Protein 1Q3T (pdb70)

Nearest PDB structures (foldseek):
  1q3t-assembly1_A  TM=1.005E+00  e=3.183E-45  Streptococcus pneumoniae
  2h92-assembly3_C  TM=7.922E-01  e=2.292E-21  Staphylococcus aureus
  1kdp-assembly1_A  TM=8.116E-01  e=3.488E-17  Escherichia coli
  3r20-assembly1_A  TM=8.088E-01  e=5.330E-17  Mycolicibacterium smegmatis MC2 155
  2feo-assembly1_A  TM=8.125E-01  e=9.766E-17  Escherichia coli

Sequence (223 aa):
MKTIQIAIDGPASSGKSTVAKIIAKDFGFTYLDTGAMYRAATYMALKNQLGVEEVEALLALLDQHPISFGRSETGDQLVFVGDVDITHPIRENEVTNHVSAIAAIPEVREKLVSLQQEIAQQGGIVMDGRDIGTVVLPQAELKIFLVASVDERAERRYKENIAKGIETDLETLKKEIAARDYKDSHRETSPLKQAEDAVYLDTTGLNIQEVVEKIKAEAEKRM

Structure (mmCIF, N/CA/C/O backbone):
data_1Q3T
#
_entry.id   1Q3T
#
_cell.length_a   1.000
_cell.length_b   1.000
_cell.length_c   1.000
_cell.angle_alpha   90.00
_cell.angle_beta   90.00
_cell.angle_gamma   90.00
#
_symmetry.space_group_name_H-M   'P 1'
#
loop_
_atom_site.group_PDB
_atom_site.id
_atom_site.type_symbol
_atom_site.label_atom_id
_atom_site.label_alt_id
_atom_site.label_comp_id
_atom_site.label_asym_id
_atom_site.label_entity_id
_atom_site.label_seq_id
_atom_site.pdbx_PDB_ins_code
_atom_site.Cartn_x
_atom_site.Cartn_y
_atom_site.Cartn_z
_atom_site.occupancy
_atom_site.B_iso_or_equiv
_atom_site.auth_seq_id
_atom_site.auth_comp_id
_atom_site.auth_asym_id
_atom_site.auth_atom_id
_atom_site.pdbx_PDB_model_num
ATOM 1 N N . MET A 1 14 ? -127.521 22.653 7.550 1.00 3.67 14 MET A N 1
ATOM 2 C CA . MET A 1 14 ? -128.576 21.653 7.532 1.00 3.38 14 MET A CA 1
ATOM 3 C C . MET A 1 14 ? -128.000 20.262 7.290 1.00 2.36 14 MET A C 1
ATOM 4 O O . MET A 1 14 ? -128.468 19.276 7.859 1.00 2.78 14 MET A O 1
ATOM 18 N N . LYS A 1 15 ? -126.977 20.196 6.444 1.00 1.70 15 LYS A N 1
ATOM 19 C CA . LYS A 1 15 ? -126.322 18.934 6.121 1.00 1.48 15 LYS A CA 1
ATOM 20 C C . LYS A 1 15 ? -127.263 17.987 5.379 1.00 1.49 15 LYS A C 1
ATOM 21 O O . LYS A 1 15 ? -127.177 17.845 4.159 1.00 2.42 15 LYS A O 1
ATOM 40 N N . THR A 1 16 ? -128.153 17.334 6.121 1.00 0.86 16 THR A N 1
ATOM 41 C CA . THR A 1 16 ? -129.099 16.394 5.529 1.00 0.85 16 THR A CA 1
ATOM 42 C C . THR A 1 16 ? -130.026 15.810 6.590 1.00 0.70 16 THR A C 1
ATOM 43 O O . THR A 1 16 ? -129.601 15.522 7.709 1.00 0.84 16 THR A O 1
ATOM 54 N N . ILE A 1 17 ? -131.291 15.628 6.227 1.00 0.63 17 ILE A N 1
ATOM 55 C CA . ILE A 1 17 ? -132.274 15.068 7.145 1.00 0.65 17 ILE A CA 1
ATOM 56 C C . ILE A 1 17 ? -133.409 14.380 6.394 1.00 0.62 17 ILE A C 1
ATOM 57 O O . ILE A 1 17 ? -133.769 14.776 5.286 1.00 0.69 17 ILE A O 1
ATOM 73 N N . GLN A 1 18 ? -133.962 13.341 7.008 1.00 0.59 18 GLN A N 1
ATOM 74 C CA . GLN A 1 18 ? -135.052 12.580 6.407 1.00 0.58 18 GLN A CA 1
ATOM 75 C C . GLN A 1 18 ? -136.397 13.261 6.638 1.00 0.55 18 GLN A C 1
ATOM 76 O O . GLN A 1 18 ? -136.567 14.023 7.590 1.00 0.63 18 GLN A O 1
ATOM 90 N N . ILE A 1 19 ? -137.352 12.964 5.765 1.00 0.59 19 ILE A N 1
ATOM 91 C CA . ILE A 1 19 ? -138.693 13.525 5.866 1.00 0.59 19 ILE A CA 1
ATOM 92 C C . ILE A 1 19 ? -139.736 12.432 5.668 1.00 0.54 19 ILE A C 1
ATOM 93 O O . ILE A 1 19 ? -140.091 12.100 4.539 1.00 0.75 19 ILE A O 1
ATOM 109 N N . ALA A 1 20 ? -140.215 11.865 6.770 1.00 0.44 20 ALA A N 1
ATOM 110 C CA . ALA A 1 20 ? -141.204 10.797 6.705 1.00 0.52 20 ALA A CA 1
ATOM 111 C C . ALA A 1 20 ? -142.617 11.318 6.934 1.00 0.46 20 ALA A C 1
ATOM 112 O O . ALA A 1 20 ? -142.838 12.216 7.745 1.00 0.57 20 ALA A O 1
ATOM 119 N N . ILE A 1 21 ? -143.572 10.740 6.211 1.00 0.47 21 ILE A N 1
ATOM 120 C CA . ILE A 1 21 ? -144.966 11.134 6.328 1.00 0.50 21 ILE A CA 1
ATOM 121 C C . ILE A 1 21 ? -145.872 9.910 6.426 1.00 0.58 21 ILE A C 1
ATOM 122 O O . ILE A 1 21 ? -145.763 8.980 5.625 1.00 0.70 21 ILE A O 1
ATOM 138 N N . ASP A 1 22 ? -146.761 9.913 7.414 1.00 0.58 22 ASP A N 1
ATOM 139 C CA . ASP A 1 22 ? -147.680 8.799 7.616 1.00 0.69 22 ASP A CA 1
ATOM 140 C C . ASP A 1 22 ? -149.128 9.276 7.634 1.00 0.59 22 ASP A C 1
ATOM 141 O O . ASP A 1 22 ? -149.403 10.467 7.486 1.00 0.57 22 ASP A O 1
ATOM 150 N N . GLY A 1 23 ? -150.049 8.336 7.815 1.00 0.69 23 GLY A N 1
ATOM 151 C CA . GLY A 1 23 ? -151.460 8.674 7.849 1.00 0.71 23 GLY A CA 1
ATOM 152 C C . GLY A 1 23 ? -152.334 7.543 7.345 1.00 0.82 23 GLY A C 1
ATOM 153 O O . GLY A 1 23 ? -151.846 6.620 6.693 1.00 1.05 23 GLY A O 1
ATOM 157 N N . PRO A 1 24 ? -153.643 7.591 7.631 1.00 0.86 24 PRO A N 1
ATOM 158 C CA . PRO A 1 24 ? -154.587 6.557 7.196 1.00 1.02 24 PRO A CA 1
ATOM 159 C C . PRO A 1 24 ? -154.656 6.444 5.677 1.00 1.07 24 PRO A C 1
ATOM 160 O O . PRO A 1 24 ? -154.945 5.377 5.136 1.00 1.57 24 PRO A O 1
ATOM 171 N N . ALA A 1 25 ? -154.388 7.553 4.995 1.00 1.11 25 ALA A N 1
ATOM 172 C CA . ALA A 1 25 ? -154.418 7.581 3.538 1.00 1.39 25 ALA A CA 1
ATOM 173 C C . ALA A 1 25 ? -153.540 8.704 2.996 1.00 1.57 25 ALA A C 1
ATOM 174 O O . ALA A 1 25 ? -152.758 8.501 2.068 1.00 2.24 25 ALA A O 1
ATOM 181 N N . SER A 1 26 ? -153.675 9.889 3.584 1.00 1.62 26 SER A N 1
ATOM 182 C CA . SER A 1 26 ? -152.894 11.045 3.162 1.00 2.09 26 SER A CA 1
ATOM 183 C C . SER A 1 26 ? -153.297 11.494 1.761 1.00 1.68 26 SER A C 1
ATOM 184 O O . SER A 1 26 ? -152.991 10.826 0.773 1.00 2.19 26 SER A O 1
ATOM 192 N N . SER A 1 27 ? -153.983 12.629 1.684 1.00 1.49 27 SER A N 1
ATOM 193 C CA . SER A 1 27 ? -154.425 13.169 0.403 1.00 1.66 27 SER A CA 1
ATOM 194 C C . SER A 1 27 ? -153.468 14.248 -0.095 1.00 1.41 27 SER A C 1
ATOM 195 O O . SER A 1 27 ? -153.871 15.166 -0.809 1.00 2.22 27 SER A O 1
ATOM 203 N N . GLY A 1 28 ? -152.199 14.132 0.285 1.00 1.12 28 GLY A N 1
ATOM 204 C CA . GLY A 1 28 ? -151.208 15.105 -0.133 1.00 1.34 28 GLY A CA 1
ATOM 205 C C . GLY A 1 28 ? -149.800 14.712 0.271 1.00 1.21 28 GLY A C 1
ATOM 206 O O . GLY A 1 28 ? -148.972 15.571 0.572 1.00 1.22 28 GLY A O 1
ATOM 210 N N . LYS A 1 29 ? -149.529 13.411 0.280 1.00 1.35 29 LYS A N 1
ATOM 211 C CA . LYS A 1 29 ? -148.213 12.909 0.654 1.00 1.38 29 LYS A CA 1
ATOM 212 C C . LYS A 1 29 ? -147.231 13.015 -0.509 1.00 1.23 29 LYS A C 1
ATOM 213 O O . LYS A 1 29 ? -146.086 13.427 -0.330 1.00 1.23 29 LYS A O 1
ATOM 232 N N . SER A 1 30 ? -147.685 12.636 -1.699 1.00 1.22 30 SER A N 1
ATOM 233 C CA . SER A 1 30 ? -146.844 12.683 -2.890 1.00 1.19 30 SER A CA 1
ATOM 234 C C . SER A 1 30 ? -146.443 14.116 -3.227 1.00 1.03 30 SER A C 1
ATOM 235 O O . SER A 1 30 ? -145.257 14.429 -3.336 1.00 0.97 30 SER A O 1
ATOM 243 N N . THR A 1 31 ? -147.437 14.980 -3.396 1.00 1.02 31 THR A N 1
ATOM 244 C CA . THR A 1 31 ? -147.188 16.379 -3.728 1.00 0.94 31 THR A CA 1
ATOM 245 C C . THR A 1 31 ? -146.313 17.050 -2.673 1.00 0.86 31 THR A C 1
ATOM 246 O O . THR A 1 31 ? -145.292 17.658 -2.995 1.00 0.85 31 THR A O 1
ATOM 257 N N . VAL A 1 32 ? -146.723 16.943 -1.414 1.00 0.88 32 VAL A N 1
ATOM 258 C CA . VAL A 1 32 ? -145.979 17.546 -0.314 1.00 0.87 32 VAL A CA 1
ATOM 259 C C . VAL A 1 32 ? -144.537 17.048 -0.276 1.00 0.81 32 VAL A C 1
ATOM 260 O O . VAL A 1 32 ? -143.597 17.832 -0.399 1.00 0.86 32 VAL A O 1
ATOM 273 N N . ALA A 1 33 ? -144.371 15.742 -0.097 1.00 0.79 33 ALA A N 1
ATOM 274 C CA . ALA A 1 33 ? -143.043 15.142 -0.035 1.00 0.78 33 ALA A CA 1
ATOM 275 C C . ALA A 1 33 ? -142.215 15.495 -1.267 1.00 0.74 33 ALA A C 1
ATOM 276 O O . ALA A 1 33 ? -140.993 15.617 -1.188 1.00 0.75 33 ALA A O 1
ATOM 283 N N . LYS A 1 34 ? -142.884 15.657 -2.404 1.00 0.73 34 LYS A N 1
ATOM 284 C CA . LYS A 1 34 ? -142.202 15.994 -3.648 1.00 0.73 34 LYS A CA 1
ATOM 285 C C . LYS A 1 34 ? -141.714 17.438 -3.623 1.00 0.71 34 LYS A C 1
ATOM 286 O O . LYS A 1 34 ? -140.521 17.704 -3.771 1.00 0.73 34 LYS A O 1
ATOM 305 N N . ILE A 1 35 ? -142.645 18.366 -3.435 1.00 0.71 35 ILE A N 1
ATOM 306 C CA . ILE A 1 35 ? -142.314 19.783 -3.390 1.00 0.72 35 ILE A CA 1
ATOM 307 C C . ILE A 1 35 ? -141.203 20.056 -2.381 1.00 0.70 35 ILE A C 1
ATOM 308 O O . ILE A 1 35 ? -140.291 20.840 -2.643 1.00 0.70 35 ILE A O 1
ATOM 324 N N . ILE A 1 36 ? -141.288 19.404 -1.226 1.00 0.71 36 ILE A N 1
ATOM 325 C CA . ILE A 1 36 ? -140.293 19.575 -0.175 1.00 0.71 36 ILE A CA 1
ATOM 326 C C . ILE A 1 36 ? -138.894 19.235 -0.679 1.00 0.66 36 ILE A C 1
ATOM 327 O O . ILE A 1 36 ? -137.988 20.067 -0.632 1.00 0.67 36 ILE A O 1
ATOM 343 N N . ALA A 1 37 ? -138.725 18.007 -1.160 1.00 0.65 37 ALA A N 1
ATOM 344 C CA . ALA A 1 37 ? -137.435 17.557 -1.671 1.00 0.66 37 ALA A CA 1
ATOM 345 C C . ALA A 1 37 ? -137.002 18.378 -2.881 1.00 0.65 37 ALA A C 1
ATOM 346 O O . ALA A 1 37 ? -135.809 18.545 -3.133 1.00 0.68 37 ALA A O 1
ATOM 353 N N . LYS A 1 38 ? -137.975 18.888 -3.629 1.00 0.64 38 LYS A N 1
ATOM 354 C CA . LYS A 1 38 ? -137.686 19.690 -4.811 1.00 0.67 38 LYS A CA 1
ATOM 355 C C . LYS A 1 38 ? -136.955 20.975 -4.433 1.00 0.68 38 LYS A C 1
ATOM 356 O O . LYS A 1 38 ? -136.150 21.493 -5.206 1.00 0.75 38 LYS A O 1
ATOM 375 N N . ASP A 1 39 ? -137.243 21.485 -3.240 1.00 0.67 39 ASP A N 1
ATOM 376 C CA . ASP A 1 39 ? -136.615 22.711 -2.761 1.00 0.71 39 ASP A CA 1
ATOM 377 C C . ASP A 1 39 ? -135.356 22.406 -1.953 1.00 0.67 39 ASP A C 1
ATOM 378 O O . ASP A 1 39 ? -134.276 22.916 -2.253 1.00 0.76 39 ASP A O 1
ATOM 387 N N . PHE A 1 40 ? -135.503 21.576 -0.925 1.00 0.63 40 PHE A N 1
ATOM 388 C CA . PHE A 1 40 ? -134.377 21.209 -0.072 1.00 0.68 40 PHE A CA 1
ATOM 389 C C . PHE A 1 40 ? -133.367 20.354 -0.831 1.00 0.69 40 PHE A C 1
ATOM 390 O O . PHE A 1 40 ? -132.159 20.485 -0.636 1.00 0.80 40 PHE A O 1
ATOM 407 N N . GLY A 1 41 ? -133.869 19.480 -1.696 1.00 0.62 41 GLY A N 1
ATOM 408 C CA . GLY A 1 41 ? -132.995 18.618 -2.470 1.00 0.65 41 GLY A CA 1
ATOM 409 C C . GLY A 1 41 ? -132.833 17.244 -1.849 1.00 0.64 41 GLY A C 1
ATOM 410 O O . GLY A 1 41 ? -131.787 16.611 -1.990 1.00 0.69 41 GLY A O 1
ATOM 414 N N . PHE A 1 42 ? -133.872 16.781 -1.160 1.00 0.65 42 PHE A N 1
ATOM 415 C CA . PHE A 1 42 ? -133.841 15.473 -0.516 1.00 0.67 42 PHE A CA 1
ATOM 416 C C . PHE A 1 42 ? -134.289 14.379 -1.482 1.00 0.67 42 PHE A C 1
ATOM 417 O O . PHE A 1 42 ? -135.099 14.622 -2.377 1.00 0.81 42 PHE A O 1
ATOM 434 N N . THR A 1 43 ? -133.759 13.173 -1.294 1.00 0.61 43 THR A N 1
ATOM 435 C CA . THR A 1 43 ? -134.106 12.040 -2.147 1.00 0.63 43 THR A CA 1
ATOM 436 C C . THR A 1 43 ? -135.492 11.506 -1.804 1.00 0.60 43 THR A C 1
ATOM 437 O O . THR A 1 43 ? -135.757 11.128 -0.665 1.00 0.63 43 THR A O 1
ATOM 448 N N . TYR A 1 44 ? -136.376 11.479 -2.795 1.00 0.61 44 TYR A N 1
ATOM 449 C CA . TYR A 1 44 ? -137.734 10.993 -2.587 1.00 0.60 44 TYR A CA 1
ATOM 450 C C . TYR A 1 44 ? -137.791 9.470 -2.647 1.00 0.60 44 TYR A C 1
ATOM 451 O O . TYR A 1 44 ? -137.233 8.852 -3.553 1.00 0.79 44 TYR A O 1
ATOM 469 N N . LEU A 1 45 ? -138.471 8.875 -1.673 1.00 0.55 45 LEU A N 1
ATOM 470 C CA . LEU A 1 45 ? -138.609 7.425 -1.608 1.00 0.56 45 LEU A CA 1
ATOM 471 C C . LEU A 1 45 ? -140.044 7.036 -1.267 1.00 0.56 45 LEU A C 1
ATOM 472 O O . LEU A 1 45 ? -140.670 7.637 -0.395 1.00 0.70 45 LEU A O 1
ATOM 488 N N . ASP A 1 46 ? -140.560 6.026 -1.957 1.00 0.57 46 ASP A N 1
ATOM 489 C CA . ASP A 1 46 ? -141.921 5.559 -1.721 1.00 0.61 46 ASP A CA 1
ATOM 490 C C . ASP A 1 46 ? -141.921 4.100 -1.276 1.00 0.57 46 ASP A C 1
ATOM 491 O O . ASP A 1 46 ? -141.332 3.243 -1.934 1.00 0.52 46 ASP A O 1
ATOM 500 N N . THR A 1 47 ? -142.582 3.826 -0.155 1.00 0.64 47 THR A N 1
ATOM 501 C CA . THR A 1 47 ? -142.653 2.467 0.374 1.00 0.67 47 THR A CA 1
ATOM 502 C C . THR A 1 47 ? -143.036 1.477 -0.720 1.00 0.65 47 THR A C 1
ATOM 503 O O . THR A 1 47 ? -142.637 0.313 -0.685 1.00 0.66 47 THR A O 1
ATOM 514 N N . GLY A 1 48 ? -143.810 1.947 -1.694 1.00 0.67 48 GLY A N 1
ATOM 515 C CA . GLY A 1 48 ? -144.228 1.088 -2.785 1.00 0.69 48 GLY A CA 1
ATOM 516 C C . GLY A 1 48 ? -143.058 0.606 -3.620 1.00 0.62 48 GLY A C 1
ATOM 517 O O . GLY A 1 48 ? -142.922 -0.590 -3.874 1.00 0.62 48 GLY A O 1
ATOM 521 N N . ALA A 1 49 ? -142.209 1.539 -4.042 1.00 0.61 49 ALA A N 1
ATOM 522 C CA . ALA A 1 49 ? -141.043 1.202 -4.848 1.00 0.59 49 ALA A CA 1
ATOM 523 C C . ALA A 1 49 ? -140.153 0.205 -4.120 1.00 0.53 49 ALA A C 1
ATOM 524 O O . ALA A 1 49 ? -139.626 -0.729 -4.725 1.00 0.53 49 ALA A O 1
ATOM 531 N N . MET A 1 50 ? -139.996 0.402 -2.816 1.00 0.53 50 MET A N 1
ATOM 532 C CA . MET A 1 50 ? -139.177 -0.490 -2.009 1.00 0.51 50 MET A CA 1
ATOM 533 C C . MET A 1 50 ? -139.661 -1.927 -2.158 1.00 0.48 50 MET A C 1
ATOM 534 O O . MET A 1 50 ? -138.870 -2.842 -2.392 1.00 0.47 50 MET A O 1
ATOM 548 N N . TYR A 1 51 ? -140.970 -2.112 -2.034 1.00 0.53 51 TYR A N 1
ATOM 549 C CA . TYR A 1 51 ? -141.572 -3.431 -2.165 1.00 0.55 51 TYR A CA 1
ATOM 550 C C . TYR A 1 51 ? -141.490 -3.913 -3.610 1.00 0.55 51 TYR A C 1
ATOM 551 O O . TYR A 1 51 ? -141.380 -5.111 -3.871 1.00 0.57 51 TYR A O 1
ATOM 569 N N . ARG A 1 52 ? -141.541 -2.968 -4.546 1.00 0.55 52 ARG A N 1
ATOM 570 C CA . ARG A 1 52 ? -141.468 -3.293 -5.965 1.00 0.58 52 ARG A CA 1
ATOM 571 C C . ARG A 1 52 ? -140.149 -3.983 -6.292 1.00 0.54 52 ARG A C 1
ATOM 572 O O . ARG A 1 52 ? -140.129 -5.034 -6.931 1.00 0.57 52 ARG A O 1
ATOM 593 N N . ALA A 1 53 ? -139.047 -3.384 -5.849 1.00 0.50 53 ALA A N 1
ATOM 594 C CA . ALA A 1 53 ? -137.725 -3.946 -6.097 1.00 0.50 53 ALA A CA 1
ATOM 595 C C . ALA A 1 53 ? -137.593 -5.328 -5.468 1.00 0.48 53 ALA A C 1
ATOM 596 O O . ALA A 1 53 ? -137.014 -6.239 -6.061 1.00 0.53 53 ALA A O 1
ATOM 603 N N . ALA A 1 54 ? -138.139 -5.480 -4.264 1.00 0.46 54 ALA A N 1
ATOM 604 C CA . ALA A 1 54 ? -138.085 -6.753 -3.557 1.00 0.47 54 ALA A CA 1
ATOM 605 C C . ALA A 1 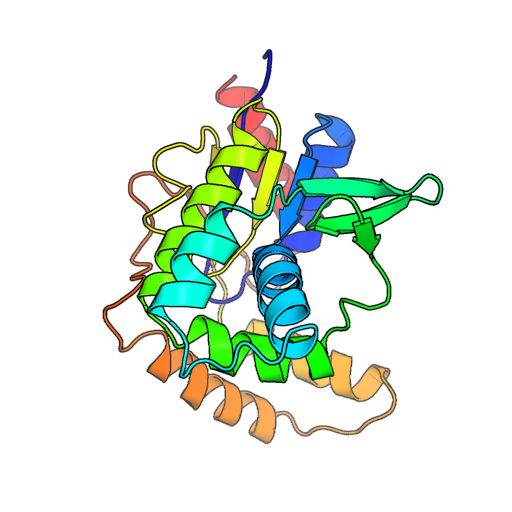54 ? -138.896 -7.816 -4.288 1.00 0.51 54 ALA A C 1
ATOM 606 O O . ALA A 1 54 ? -138.402 -8.910 -4.561 1.00 0.54 54 ALA A O 1
ATOM 613 N N . THR A 1 55 ? -140.144 -7.486 -4.605 1.00 0.57 55 THR A N 1
ATOM 614 C CA . THR A 1 55 ? -141.022 -8.413 -5.308 1.00 0.64 55 THR A CA 1
ATOM 615 C C . THR A 1 55 ? -140.483 -8.706 -6.704 1.00 0.67 55 THR A C 1
ATOM 616 O O . THR A 1 55 ? -140.588 -9.829 -7.197 1.00 0.71 55 THR A O 1
ATOM 627 N N . TYR A 1 56 ? -139.904 -7.689 -7.333 1.00 0.68 56 TYR A N 1
ATOM 628 C CA . TYR A 1 56 ? -139.344 -7.838 -8.670 1.00 0.74 56 TYR A CA 1
ATOM 629 C C . TYR A 1 56 ? -138.386 -9.022 -8.719 1.00 0.73 56 TYR A C 1
ATOM 630 O O . TYR A 1 56 ? -138.535 -9.920 -9.547 1.00 0.80 56 TYR A O 1
ATOM 648 N N . MET A 1 57 ? -137.406 -9.019 -7.822 1.00 0.68 57 MET A N 1
ATOM 649 C CA . MET A 1 57 ? -136.428 -10.097 -7.759 1.00 0.69 57 MET A CA 1
ATOM 650 C C . MET A 1 57 ? -137.124 -11.434 -7.532 1.00 0.71 57 MET A C 1
ATOM 651 O O . MET A 1 57 ? -136.733 -12.455 -8.099 1.00 0.78 57 MET A O 1
ATOM 665 N N . ALA A 1 58 ? -138.160 -11.419 -6.699 1.00 0.68 58 ALA A N 1
ATOM 666 C CA . ALA A 1 58 ? -138.915 -12.626 -6.396 1.00 0.74 58 ALA A CA 1
ATOM 667 C C . ALA A 1 58 ? -139.346 -13.337 -7.674 1.00 0.82 58 ALA A C 1
ATOM 668 O O . ALA A 1 58 ? -139.028 -14.507 -7.884 1.00 0.83 58 ALA A O 1
ATOM 675 N N . LEU A 1 59 ? -140.073 -12.621 -8.525 1.00 0.93 59 LEU A N 1
ATOM 676 C CA . LEU A 1 59 ? -140.549 -13.182 -9.784 1.00 1.05 59 LEU A CA 1
ATOM 677 C C . LEU A 1 59 ? -139.387 -13.454 -10.737 1.00 1.08 59 LEU A C 1
ATOM 678 O O . LEU A 1 59 ? -139.456 -14.354 -11.573 1.00 1.16 59 LEU A O 1
ATOM 694 N N . LYS A 1 60 ? -138.322 -12.667 -10.607 1.00 1.04 60 LYS A N 1
ATOM 695 C CA . LYS A 1 60 ? -137.149 -12.820 -11.459 1.00 1.12 60 LYS A CA 1
ATOM 696 C C . LYS A 1 60 ? -136.459 -14.160 -11.214 1.00 1.11 60 LYS A C 1
ATOM 697 O O . LYS A 1 60 ? -135.996 -14.808 -12.152 1.00 1.20 60 LYS A O 1
ATOM 716 N N . ASN A 1 61 ? -136.391 -14.569 -9.951 1.00 1.06 61 ASN A N 1
ATOM 717 C CA . ASN A 1 61 ? -135.753 -15.832 -9.593 1.00 1.10 61 ASN A CA 1
ATOM 718 C C . ASN A 1 61 ? -136.744 -16.783 -8.925 1.00 1.08 61 ASN A C 1
ATOM 719 O O . ASN A 1 61 ? -136.354 -17.626 -8.117 1.00 1.11 61 ASN A O 1
ATOM 730 N N . GLN A 1 62 ? -138.021 -16.648 -9.282 1.00 1.07 62 GLN A N 1
ATOM 731 C CA . GLN A 1 62 ? -139.079 -17.492 -8.739 1.00 1.12 62 GLN A CA 1
ATOM 732 C C . GLN A 1 62 ? -138.910 -17.734 -7.240 1.00 1.08 62 GLN A C 1
ATOM 733 O O . GLN A 1 62 ? -139.054 -18.857 -6.758 1.00 1.31 62 GLN A O 1
ATOM 747 N N . LEU A 1 63 ? -138.618 -16.669 -6.505 1.00 0.87 63 LEU A N 1
ATOM 748 C CA . LEU A 1 63 ? -138.445 -16.766 -5.061 1.00 0.83 63 LEU A CA 1
ATOM 749 C C . LEU A 1 63 ? -139.777 -16.538 -4.350 1.00 0.85 63 LEU A C 1
ATOM 750 O O . LEU A 1 63 ? -139.917 -15.621 -3.541 1.00 0.93 63 LEU A O 1
ATOM 766 N N . GLY A 1 64 ? -140.757 -17.380 -4.671 1.00 1.03 64 GLY A N 1
ATOM 767 C CA . GLY A 1 64 ? -142.073 -17.261 -4.068 1.00 1.26 64 GLY A CA 1
ATOM 768 C C . GLY A 1 64 ? -142.018 -17.069 -2.564 1.00 1.00 64 GLY A C 1
ATOM 769 O O . GLY A 1 64 ? -141.013 -17.385 -1.926 1.00 0.93 64 GLY A O 1
ATOM 773 N N . VAL A 1 65 ? -143.102 -16.547 -1.999 1.00 0.94 65 VAL A N 1
ATOM 774 C CA . VAL A 1 65 ? -143.183 -16.307 -0.564 1.00 0.86 65 VAL A CA 1
ATOM 775 C C . VAL A 1 65 ? -142.759 -17.536 0.236 1.00 0.83 65 VAL A C 1
ATOM 776 O O . VAL A 1 65 ? -142.293 -17.418 1.369 1.00 0.89 65 VAL A O 1
ATOM 789 N N . GLU A 1 66 ? -142.928 -18.715 -0.355 1.00 0.90 66 GLU A N 1
ATOM 790 C CA . GLU A 1 66 ? -142.568 -19.960 0.308 1.00 1.01 66 GLU A CA 1
ATOM 791 C C . GLU A 1 66 ? -141.084 -19.990 0.676 1.00 0.92 66 GLU A C 1
ATOM 792 O O . GLU A 1 66 ? -140.673 -20.753 1.550 1.00 1.03 66 GLU A O 1
ATOM 804 N N . GLU A 1 67 ? -140.282 -19.161 0.010 1.00 0.81 67 GLU A N 1
ATOM 805 C CA . GLU A 1 67 ? -138.850 -19.108 0.280 1.00 0.78 67 GLU A CA 1
ATOM 806 C C . GLU A 1 67 ? -138.496 -17.874 1.104 1.00 0.77 67 GLU A C 1
ATOM 807 O O . GLU A 1 67 ? -137.690 -17.044 0.684 1.00 0.83 67 GLU A O 1
ATOM 819 N N . VAL A 1 68 ? -139.111 -17.760 2.274 1.00 0.77 68 VAL A N 1
ATOM 820 C CA . VAL A 1 68 ? -138.874 -16.630 3.159 1.00 0.78 68 VAL A CA 1
ATOM 821 C C . VAL A 1 68 ? -137.426 -16.583 3.640 1.00 0.80 68 VAL A C 1
ATOM 822 O O . VAL A 1 68 ? -136.799 -15.525 3.642 1.00 0.83 68 VAL A O 1
ATOM 835 N N . GLU A 1 69 ? -136.905 -17.732 4.058 1.00 0.84 69 GLU A N 1
ATOM 836 C CA . GLU A 1 69 ? -135.538 -17.816 4.554 1.00 0.90 69 GLU A CA 1
ATOM 837 C C . GLU A 1 69 ? -134.537 -17.304 3.522 1.00 0.84 69 GLU A C 1
ATOM 838 O O . GLU A 1 69 ? -133.765 -16.386 3.795 1.00 0.85 69 GLU A O 1
ATOM 850 N N . ALA A 1 70 ? -134.549 -17.910 2.340 1.00 0.82 70 ALA A N 1
ATOM 851 C CA . ALA A 1 70 ? -133.638 -17.524 1.273 1.00 0.81 70 ALA A CA 1
ATOM 852 C C . ALA A 1 70 ? -133.889 -16.091 0.813 1.00 0.76 70 ALA A C 1
ATOM 853 O O . ALA A 1 70 ? -132.972 -15.271 0.778 1.00 0.78 70 ALA A O 1
ATOM 860 N N . LEU A 1 71 ? -135.135 -15.799 0.454 1.00 0.73 71 LEU A N 1
ATOM 861 C CA . LEU A 1 71 ? -135.504 -14.467 -0.012 1.00 0.71 71 LEU A CA 1
ATOM 862 C C . LEU A 1 71 ? -135.180 -13.406 1.036 1.00 0.69 71 LEU A C 1
ATOM 863 O O . LEU A 1 71 ? -134.886 -12.260 0.699 1.00 0.68 71 LEU A O 1
ATOM 879 N N . LEU A 1 72 ? -135.242 -13.792 2.306 1.00 0.75 72 LEU A N 1
ATOM 880 C CA . LEU A 1 72 ? -134.960 -12.870 3.395 1.00 0.77 72 LEU A CA 1
ATOM 881 C C . LEU A 1 72 ? -133.503 -12.416 3.366 1.00 0.78 72 LEU A C 1
ATOM 882 O O . LEU A 1 72 ? -133.215 -11.224 3.244 1.00 0.74 72 LEU A O 1
ATOM 898 N N . ALA A 1 73 ? -132.588 -13.373 3.476 1.00 0.84 73 ALA A N 1
ATOM 899 C CA . ALA A 1 73 ? -131.166 -13.074 3.462 1.00 0.89 73 ALA A CA 1
ATOM 900 C C . ALA A 1 73 ? -130.762 -12.401 2.156 1.00 0.83 73 ALA A C 1
ATOM 901 O O . ALA A 1 73 ? -129.853 -11.571 2.126 1.00 0.87 73 ALA A O 1
ATOM 908 N N . LEU A 1 74 ? -131.446 -12.766 1.077 1.00 0.77 74 LEU A N 1
ATOM 909 C CA . LEU A 1 74 ? -131.163 -12.202 -0.236 1.00 0.74 74 LEU A CA 1
ATOM 910 C C . LEU A 1 74 ? -131.650 -10.762 -0.329 1.00 0.68 74 LEU A C 1
ATOM 911 O O . LEU A 1 74 ? -130.915 -9.877 -0.767 1.00 0.69 74 LEU A O 1
ATOM 927 N N . LEU A 1 75 ? -132.890 -10.532 0.090 1.00 0.62 75 LEU A N 1
ATOM 928 C CA . LEU A 1 75 ? -133.471 -9.195 0.052 1.00 0.58 75 LEU A CA 1
ATOM 929 C C . LEU A 1 75 ? -132.520 -8.187 0.682 1.00 0.59 75 LEU A C 1
ATOM 930 O O . LEU A 1 75 ? -132.392 -7.058 0.208 1.00 0.58 75 LEU A O 1
ATOM 946 N N . ASP A 1 76 ? -131.842 -8.608 1.743 1.00 0.67 76 ASP A N 1
ATOM 947 C CA . ASP A 1 76 ? -130.886 -7.748 2.426 1.00 0.72 76 ASP A CA 1
ATOM 948 C C . ASP A 1 76 ? -129.585 -7.661 1.630 1.00 0.77 76 ASP A C 1
ATOM 949 O O . ASP A 1 76 ? -128.880 -6.654 1.680 1.00 0.80 76 ASP A O 1
ATOM 958 N N . GLN A 1 77 ? -129.276 -8.729 0.896 1.00 0.79 77 GLN A N 1
ATOM 959 C CA . GLN A 1 77 ? -128.065 -8.783 0.087 1.00 0.86 77 GLN A CA 1
ATOM 960 C C . GLN A 1 77 ? -128.169 -7.871 -1.130 1.00 0.83 77 GLN A C 1
ATOM 961 O O . GLN A 1 77 ? -127.162 -7.363 -1.623 1.00 0.91 77 GLN A O 1
ATOM 975 N N . HIS A 1 78 ? -129.387 -7.677 -1.618 1.00 0.76 78 HIS A N 1
ATOM 976 C CA . HIS A 1 78 ? -129.614 -6.836 -2.786 1.00 0.74 78 HIS A CA 1
ATOM 977 C C . HIS A 1 78 ? -129.333 -5.365 -2.480 1.00 0.75 78 HIS A C 1
ATOM 978 O O . HIS A 1 78 ? -130.073 -4.737 -1.724 1.00 0.72 78 HIS A O 1
ATOM 992 N N . PRO A 1 79 ? -128.277 -4.780 -3.074 1.00 0.81 79 PRO A N 1
ATOM 993 C CA . PRO A 1 79 ? -127.950 -3.370 -2.858 1.00 0.83 79 PRO A CA 1
ATOM 994 C C . PRO A 1 79 ? -128.958 -2.462 -3.552 1.00 0.76 79 PRO A C 1
ATOM 995 O O . PRO A 1 79 ? -128.648 -1.826 -4.559 1.00 0.79 79 PRO A O 1
ATOM 1006 N N . ILE A 1 80 ? -130.175 -2.425 -3.017 1.00 0.70 80 ILE A N 1
ATOM 1007 C CA . ILE A 1 80 ? -131.240 -1.615 -3.595 1.00 0.65 80 ILE A CA 1
ATOM 1008 C C . ILE A 1 80 ? -131.032 -0.131 -3.315 1.00 0.69 80 ILE A C 1
ATOM 1009 O O . ILE A 1 80 ? -130.445 0.248 -2.302 1.00 0.77 80 ILE A O 1
ATOM 1025 N N . SER A 1 81 ? -131.523 0.702 -4.227 1.00 0.69 81 SER A N 1
ATOM 1026 C CA . SER A 1 81 ? -131.404 2.149 -4.098 1.00 0.72 81 SER A CA 1
ATOM 1027 C C . SER A 1 81 ? -132.197 2.847 -5.197 1.00 0.71 81 SER A C 1
ATOM 1028 O O . SER A 1 81 ? -132.524 2.241 -6.218 1.00 0.68 81 SER A O 1
ATOM 1036 N N . PHE A 1 82 ? -132.509 4.121 -4.985 1.00 0.77 82 PHE A N 1
ATOM 1037 C CA . PHE A 1 82 ? -133.270 4.891 -5.963 1.00 0.79 82 PHE A CA 1
ATOM 1038 C C . PHE A 1 82 ? -132.407 5.969 -6.610 1.00 0.89 82 PHE A C 1
ATOM 1039 O O . PHE A 1 82 ? -131.304 6.261 -6.148 1.00 1.00 82 PHE A O 1
ATOM 1056 N N . GLY A 1 83 ? -132.925 6.556 -7.683 1.00 0.91 83 GLY A N 1
ATOM 1057 C CA . GLY A 1 83 ? -132.203 7.598 -8.388 1.00 1.02 83 GLY A CA 1
ATOM 1058 C C . GLY A 1 83 ? -133.089 8.351 -9.361 1.00 1.06 83 GLY A C 1
ATOM 1059 O O . GLY A 1 83 ? -133.978 7.766 -9.979 1.00 1.09 83 GLY A O 1
ATOM 1063 N N . ARG A 1 84 ? -132.853 9.651 -9.493 1.00 1.20 84 ARG A N 1
ATOM 1064 C CA . ARG A 1 84 ? -133.643 10.481 -10.395 1.00 1.29 84 ARG A CA 1
ATOM 1065 C C . ARG A 1 84 ? -133.127 10.381 -11.827 1.00 1.30 84 ARG A C 1
ATOM 1066 O O . ARG A 1 84 ? -131.988 10.747 -12.115 1.00 1.38 84 ARG A O 1
ATOM 1087 N N . SER A 1 85 ? -133.976 9.886 -12.722 1.00 1.30 85 SER A N 1
ATOM 1088 C CA . SER A 1 85 ? -133.609 9.741 -14.125 1.00 1.34 85 SER A CA 1
ATOM 1089 C C . SER A 1 85 ? -133.425 11.106 -14.774 1.00 1.45 85 SER A C 1
ATOM 1090 O O . SER A 1 85 ? -134.136 12.056 -14.445 1.00 1.51 85 SER A O 1
ATOM 1098 N N . GLU A 1 86 ? -132.467 11.193 -15.693 1.00 1.52 86 GLU A N 1
ATOM 1099 C CA . GLU A 1 86 ? -132.175 12.440 -16.394 1.00 1.66 86 GLU A CA 1
ATOM 1100 C C . GLU A 1 86 ? -133.452 13.124 -16.875 1.00 1.69 86 GLU A C 1
ATOM 1101 O O . GLU A 1 86 ? -133.503 14.349 -16.989 1.00 1.79 86 GLU A O 1
ATOM 1113 N N . THR A 1 87 ? -134.481 12.330 -17.159 1.00 1.64 87 THR A N 1
ATOM 1114 C CA . THR A 1 87 ? -135.753 12.870 -17.628 1.00 1.71 87 THR A CA 1
ATOM 1115 C C . THR A 1 87 ? -136.735 13.056 -16.473 1.00 1.70 87 THR A C 1
ATOM 1116 O O . THR A 1 87 ? -137.947 12.946 -16.656 1.00 1.79 87 THR A O 1
ATOM 1127 N N . GLY A 1 88 ? -136.206 13.336 -15.285 1.00 1.65 88 GLY A N 1
ATOM 1128 C CA . GLY A 1 88 ? -137.053 13.529 -14.124 1.00 1.66 88 GLY A CA 1
ATOM 1129 C C . GLY A 1 88 ? -137.920 12.321 -13.837 1.00 1.55 88 GLY A C 1
ATOM 1130 O O . GLY A 1 88 ? -139.137 12.442 -13.702 1.00 1.59 88 GLY A O 1
ATOM 1134 N N . ASP A 1 89 ? -137.294 11.152 -13.747 1.00 1.45 89 ASP A N 1
ATOM 1135 C CA . ASP A 1 89 ? -138.027 9.918 -13.477 1.00 1.37 89 ASP A CA 1
ATOM 1136 C C . ASP A 1 89 ? -137.311 9.067 -12.433 1.00 1.27 89 ASP A C 1
ATOM 1137 O O . ASP A 1 89 ? -136.252 8.505 -12.698 1.00 1.33 89 ASP A O 1
ATOM 1146 N N . GLN A 1 90 ? -137.899 8.970 -11.246 1.00 1.24 90 GLN A N 1
ATOM 1147 C CA . GLN A 1 90 ? -137.307 8.182 -10.172 1.00 1.15 90 GLN A CA 1
ATOM 1148 C C . GLN A 1 90 ? -137.278 6.703 -10.541 1.00 1.07 90 GLN A C 1
ATOM 1149 O O . GLN A 1 90 ? -138.306 6.025 -10.524 1.00 1.17 90 GLN A O 1
ATOM 1163 N N . LEU A 1 91 ? -136.090 6.207 -10.874 1.00 1.02 91 LEU A N 1
ATOM 1164 C CA . LEU A 1 91 ? -135.924 4.808 -11.244 1.00 1.00 91 LEU A CA 1
ATOM 1165 C C . LEU A 1 91 ? -135.588 3.969 -10.021 1.00 0.88 91 LEU A C 1
ATOM 1166 O O . LEU A 1 91 ? -134.996 4.464 -9.061 1.00 0.87 91 LEU A O 1
ATOM 1182 N N . VAL A 1 92 ? -135.945 2.692 -10.068 1.00 0.80 92 VAL A N 1
ATOM 1183 C CA . VAL A 1 92 ? -135.652 1.789 -8.968 1.00 0.70 92 VAL A CA 1
ATOM 1184 C C . VAL A 1 92 ? -134.441 0.934 -9.307 1.00 0.72 92 VAL A C 1
ATOM 1185 O O . VAL A 1 92 ? -134.412 0.262 -10.337 1.00 0.81 92 VAL A O 1
ATOM 1198 N N . PHE A 1 93 ? -133.431 0.983 -8.449 1.00 0.71 93 PHE A N 1
ATOM 1199 C CA . PHE A 1 93 ? -132.206 0.232 -8.675 1.00 0.76 93 PHE A CA 1
ATOM 1200 C C . PHE A 1 93 ? -132.066 -0.917 -7.686 1.00 0.72 93 PHE A C 1
ATOM 1201 O O . PHE A 1 93 ? -132.005 -0.704 -6.475 1.00 0.77 93 PHE A O 1
ATOM 1218 N N . VAL A 1 94 ? -132.007 -2.134 -8.210 1.00 0.69 94 VAL A N 1
ATOM 1219 C CA . VAL A 1 94 ? -131.864 -3.320 -7.375 1.00 0.67 94 VAL A CA 1
ATOM 1220 C C . VAL A 1 94 ? -130.947 -4.334 -8.043 1.00 0.78 94 VAL A C 1
ATOM 1221 O O . VAL A 1 94 ? -131.100 -4.637 -9.225 1.00 0.86 94 VAL A O 1
ATOM 1234 N N . GLY A 1 95 ? -129.984 -4.847 -7.285 1.00 0.86 95 GLY A N 1
ATOM 1235 C CA . GLY A 1 95 ? -129.050 -5.812 -7.832 1.00 1.01 95 GLY A CA 1
ATOM 1236 C C . GLY A 1 95 ? -128.106 -5.190 -8.846 1.00 1.12 95 GLY A C 1
ATOM 1237 O O . GLY A 1 95 ? -127.567 -5.884 -9.708 1.00 1.60 95 GLY A O 1
ATOM 1241 N N . ASP A 1 96 ? -127.904 -3.878 -8.742 1.00 1.07 96 ASP A N 1
ATOM 1242 C CA . ASP A 1 96 ? -127.019 -3.160 -9.653 1.00 1.16 96 ASP A CA 1
ATOM 1243 C C . ASP A 1 96 ? -127.649 -2.992 -11.034 1.00 1.18 96 ASP A C 1
ATOM 1244 O O . ASP A 1 96 ? -126.943 -2.815 -12.026 1.00 1.34 96 ASP A O 1
ATOM 1253 N N . VAL A 1 97 ? -128.978 -3.035 -11.095 1.00 1.07 97 VAL A N 1
ATOM 1254 C CA . VAL A 1 97 ? -129.682 -2.870 -12.360 1.00 1.12 97 VAL A CA 1
ATOM 1255 C C . VAL A 1 97 ? -130.750 -1.796 -12.250 1.00 1.03 97 VAL A C 1
ATOM 1256 O O . VAL A 1 97 ? -131.740 -1.964 -11.536 1.00 0.90 97 VAL A O 1
ATOM 1269 N N . ASP A 1 98 ? -130.555 -0.694 -12.965 1.00 1.16 98 ASP A N 1
ATOM 1270 C CA . ASP A 1 98 ? -131.518 0.387 -12.947 1.00 1.14 98 ASP A CA 1
ATOM 1271 C C . ASP A 1 98 ? -132.778 -0.047 -13.680 1.00 1.11 98 ASP A C 1
ATOM 1272 O O . ASP A 1 98 ? -132.778 -0.192 -14.902 1.00 1.30 98 ASP A O 1
ATOM 1281 N N . ILE A 1 99 ? -133.846 -0.273 -12.929 1.00 0.97 99 ILE A N 1
ATOM 1282 C CA . ILE A 1 99 ? -135.100 -0.711 -13.517 1.00 1.04 99 ILE A CA 1
ATOM 1283 C C . ILE A 1 99 ? -136.269 0.158 -13.054 1.00 0.97 99 ILE A C 1
ATOM 1284 O O . ILE A 1 99 ? -136.596 0.211 -11.868 1.00 0.89 99 ILE A O 1
ATOM 1300 N N . THR A 1 100 ? -136.887 0.853 -14.002 1.00 1.05 100 THR A N 1
ATOM 1301 C CA . THR A 1 100 ? -138.014 1.729 -13.697 1.00 1.06 100 THR A CA 1
ATOM 1302 C C . THR A 1 100 ? -139.294 1.244 -14.373 1.00 1.10 100 THR A C 1
ATOM 1303 O O . THR A 1 100 ? -140.395 1.495 -13.884 1.00 1.10 100 THR A O 1
ATOM 1314 N N . HIS A 1 101 ? -139.148 0.549 -15.498 1.00 1.16 101 HIS A N 1
ATOM 1315 C CA . HIS A 1 101 ? -140.298 0.032 -16.229 1.00 1.23 101 HIS A CA 1
ATOM 1316 C C . HIS A 1 101 ? -140.758 -1.303 -15.648 1.00 1.18 101 HIS A C 1
ATOM 1317 O O . HIS A 1 101 ? -141.928 -1.468 -15.305 1.00 1.20 101 HIS A O 1
ATOM 1331 N N . PRO A 1 102 ? -139.838 -2.275 -15.522 1.00 1.14 102 PRO A N 1
ATOM 1332 C CA . PRO A 1 102 ? -140.159 -3.596 -14.972 1.00 1.12 102 PRO A CA 1
ATOM 1333 C C . PRO A 1 102 ? -140.910 -3.501 -13.648 1.00 1.05 102 PRO A C 1
ATOM 1334 O O . PRO A 1 102 ? -141.697 -4.383 -13.305 1.00 1.08 102 PRO A O 1
ATOM 1345 N N . ILE A 1 103 ? -140.663 -2.424 -12.910 1.00 0.98 103 ILE A N 1
ATOM 1346 C CA . ILE A 1 103 ? -141.317 -2.209 -11.624 1.00 0.93 103 ILE A CA 1
ATOM 1347 C C . ILE A 1 103 ? -142.728 -1.659 -11.815 1.00 1.04 103 ILE A C 1
ATOM 1348 O O . ILE A 1 103 ? -143.046 -0.560 -11.362 1.00 1.34 103 ILE A O 1
ATOM 1364 N N . ARG A 1 104 ? -143.569 -2.433 -12.496 1.00 1.09 104 ARG A N 1
ATOM 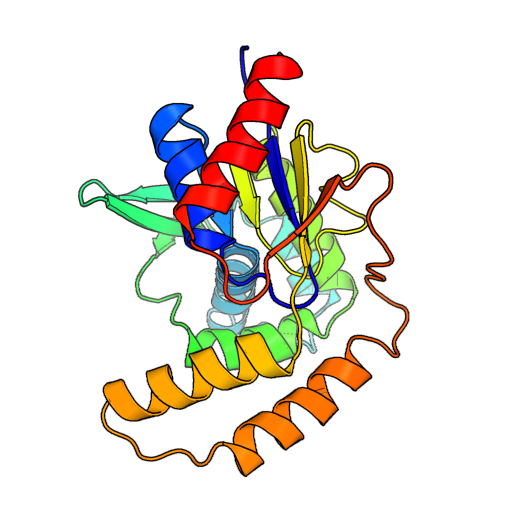1365 C CA . ARG A 1 104 ? -144.947 -2.029 -12.759 1.00 1.15 104 ARG A CA 1
ATOM 1366 C C . ARG A 1 104 ? -145.674 -1.671 -11.467 1.00 1.13 104 ARG A C 1
ATOM 1367 O O . ARG A 1 104 ? -145.073 -1.629 -10.394 1.00 1.09 104 ARG A O 1
ATOM 1388 N N . GLU A 1 105 ? -146.973 -1.411 -11.580 1.00 1.19 105 GLU A N 1
ATOM 1389 C CA . GLU A 1 105 ? -147.783 -1.053 -10.423 1.00 1.22 105 GLU A CA 1
ATOM 1390 C C . GLU A 1 105 ? -148.727 -2.189 -10.040 1.00 1.26 105 GLU A C 1
ATOM 1391 O O . GLU A 1 105 ? -148.687 -2.685 -8.915 1.00 1.24 105 GLU A O 1
ATOM 1403 N N . ASN A 1 106 ? -149.576 -2.595 -10.979 1.00 1.35 106 ASN A N 1
ATOM 1404 C CA . ASN A 1 106 ? -150.532 -3.670 -10.732 1.00 1.42 106 ASN A CA 1
ATOM 1405 C C . ASN A 1 106 ? -149.823 -5.010 -10.569 1.00 1.35 106 ASN A C 1
ATOM 1406 O O . ASN A 1 106 ? -149.893 -5.633 -9.509 1.00 1.33 106 ASN A O 1
ATOM 1417 N N . GLU A 1 107 ? -149.141 -5.450 -11.620 1.00 1.33 107 GLU A N 1
ATOM 1418 C CA . GLU A 1 107 ? -148.421 -6.717 -11.582 1.00 1.28 107 GLU A CA 1
ATOM 1419 C C . GLU A 1 107 ? -147.505 -6.775 -10.365 1.00 1.16 107 GLU A C 1
ATOM 1420 O O . GLU A 1 107 ? -147.503 -7.757 -9.620 1.00 1.15 107 GLU A O 1
ATOM 1432 N N . VAL A 1 108 ? -146.733 -5.713 -10.166 1.00 1.09 108 VAL A N 1
ATOM 1433 C CA . VAL A 1 108 ? -145.816 -5.637 -9.038 1.00 0.99 108 VAL A CA 1
ATOM 1434 C C . VAL A 1 108 ? -146.578 -5.601 -7.718 1.00 1.00 108 VAL A C 1
ATOM 1435 O O . VAL A 1 108 ? -146.099 -6.103 -6.704 1.00 0.96 108 VAL A O 1
ATOM 1448 N N . THR A 1 109 ? -147.768 -5.010 -7.739 1.00 1.09 109 THR A N 1
ATOM 1449 C CA . THR A 1 109 ? -148.594 -4.918 -6.540 1.00 1.15 109 THR A CA 1
ATOM 1450 C C . THR A 1 109 ? -149.086 -6.299 -6.124 1.00 1.19 109 THR A C 1
ATOM 1451 O O . THR A 1 109 ? -149.038 -6.659 -4.949 1.00 1.20 109 THR A O 1
ATOM 1462 N N . ASN A 1 110 ? -149.557 -7.069 -7.099 1.00 1.24 110 ASN A N 1
ATOM 1463 C CA . ASN A 1 110 ? -150.054 -8.415 -6.837 1.00 1.30 110 ASN A CA 1
ATOM 1464 C C . ASN A 1 110 ? -148.995 -9.254 -6.129 1.00 1.22 110 ASN A C 1
ATOM 1465 O O . ASN A 1 110 ? -149.284 -9.938 -5.145 1.00 1.25 110 ASN A O 1
ATOM 1476 N N . HIS A 1 111 ? -147.766 -9.194 -6.632 1.00 1.12 111 HIS A N 1
ATOM 1477 C CA . HIS A 1 111 ? -146.666 -9.948 -6.043 1.00 1.04 111 HIS A CA 1
ATOM 1478 C C . HIS A 1 111 ? -146.150 -9.256 -4.786 1.00 0.96 111 HIS A C 1
ATOM 1479 O O . HIS A 1 111 ? -145.696 -9.911 -3.848 1.00 0.93 111 HIS A O 1
ATOM 1493 N N . VAL A 1 112 ? -146.231 -7.930 -4.771 1.00 0.95 112 VAL A N 1
ATOM 1494 C CA . VAL A 1 112 ? -145.782 -7.153 -3.624 1.00 0.89 112 VAL A CA 1
ATOM 1495 C C . VAL A 1 112 ? -146.658 -7.434 -2.411 1.00 0.98 112 VAL A C 1
ATOM 1496 O O . VAL A 1 112 ? -146.169 -7.531 -1.287 1.00 0.95 112 VAL A O 1
ATOM 1509 N N . SER A 1 113 ? -147.959 -7.572 -2.651 1.00 1.10 113 SER A N 1
ATOM 1510 C CA . SER A 1 113 ? -148.904 -7.851 -1.585 1.00 1.20 113 SER A CA 1
ATOM 1511 C C . SER A 1 113 ? -148.673 -9.244 -1.027 1.00 1.21 113 SER A C 1
ATOM 1512 O O . SER A 1 113 ? -148.676 -9.456 0.186 1.00 1.25 113 SER A O 1
ATOM 1520 N N . ALA A 1 114 ? -148.464 -10.186 -1.929 1.00 1.19 114 ALA A N 1
ATOM 1521 C CA . ALA A 1 114 ? -148.218 -11.568 -1.556 1.00 1.21 114 ALA A CA 1
ATOM 1522 C C . ALA A 1 114 ? -146.888 -11.700 -0.823 1.00 1.11 114 ALA A C 1
ATOM 1523 O O . ALA A 1 114 ? -146.759 -12.483 0.118 1.00 1.14 114 ALA A O 1
ATOM 1530 N N . ILE A 1 115 ? -145.904 -10.923 -1.262 1.00 1.01 115 ILE A N 1
ATOM 1531 C CA . ILE A 1 115 ? -144.579 -10.940 -0.654 1.00 0.92 115 ILE A CA 1
ATOM 1532 C C . ILE A 1 115 ? -144.595 -10.254 0.697 1.00 0.90 115 ILE A C 1
ATOM 1533 O O . ILE A 1 115 ? -144.215 -10.830 1.717 1.00 0.89 115 ILE A O 1
ATOM 1549 N N . ALA A 1 116 ? -145.043 -9.018 0.681 1.00 0.92 116 ALA A N 1
ATOM 1550 C CA . ALA A 1 116 ? -145.130 -8.208 1.889 1.00 0.93 116 ALA A CA 1
ATOM 1551 C C . ALA A 1 116 ? -145.838 -8.964 3.010 1.00 0.98 116 ALA A C 1
ATOM 1552 O O . ALA A 1 116 ? -145.586 -8.720 4.189 1.00 1.00 116 ALA A O 1
ATOM 1559 N N . ALA A 1 117 ? -146.724 -9.884 2.636 1.00 1.03 117 ALA A N 1
ATOM 1560 C CA . ALA A 1 117 ? -147.459 -10.672 3.612 1.00 1.09 117 ALA A CA 1
ATOM 1561 C C . ALA A 1 117 ? -146.506 -11.356 4.583 1.00 1.05 117 ALA A C 1
ATOM 1562 O O . ALA A 1 117 ? -146.837 -11.574 5.748 1.00 1.10 117 ALA A O 1
ATOM 1569 N N . ILE A 1 118 ? -145.317 -11.691 4.092 1.00 0.97 118 ILE A N 1
ATOM 1570 C CA . ILE A 1 118 ? -144.308 -12.349 4.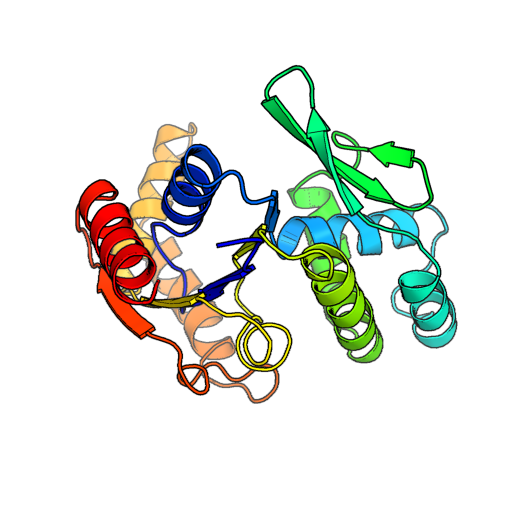911 1.00 0.95 118 ILE A CA 1
ATOM 1571 C C . ILE A 1 118 ? -143.732 -11.378 5.942 1.00 0.97 118 ILE A C 1
ATOM 1572 O O . ILE A 1 118 ? -143.444 -10.225 5.620 1.00 0.90 118 ILE A O 1
ATOM 1588 N N . PRO A 1 119 ? -143.557 -11.822 7.201 1.00 1.10 119 PRO A N 1
ATOM 1589 C CA . PRO A 1 119 ? -143.016 -10.971 8.265 1.00 1.16 119 PRO A CA 1
ATOM 1590 C C . PRO A 1 119 ? -141.524 -10.703 8.097 1.00 1.07 119 PRO A C 1
ATOM 1591 O O . PRO A 1 119 ? -141.067 -9.570 8.243 1.00 1.02 119 PRO A O 1
ATOM 1602 N N . GLU A 1 120 ? -140.769 -11.754 7.793 1.00 1.08 120 GLU A N 1
ATOM 1603 C CA . GLU A 1 120 ? -139.328 -11.632 7.609 1.00 1.03 120 GLU A CA 1
ATOM 1604 C C . GLU A 1 120 ? -139.000 -10.672 6.469 1.00 0.89 120 GLU A C 1
ATOM 1605 O O . GLU A 1 120 ? -137.995 -9.962 6.512 1.00 0.86 120 GLU A O 1
ATOM 1617 N N . VAL A 1 121 ? -139.852 -10.658 5.448 1.00 0.85 121 VAL A N 1
ATOM 1618 C CA . VAL A 1 121 ? -139.649 -9.787 4.296 1.00 0.73 121 VAL A CA 1
ATOM 1619 C C . VAL A 1 121 ? -139.695 -8.317 4.699 1.00 0.69 121 VAL A C 1
ATOM 1620 O O . VAL A 1 121 ? -138.747 -7.568 4.464 1.00 0.66 121 VAL A O 1
ATOM 1633 N N . ARG A 1 122 ? -140.805 -7.909 5.306 1.00 0.77 122 ARG A N 1
ATOM 1634 C CA . ARG A 1 122 ? -140.975 -6.527 5.740 1.00 0.79 122 ARG A CA 1
ATOM 1635 C C . ARG A 1 122 ? -139.795 -6.074 6.593 1.00 0.74 122 ARG A C 1
ATOM 1636 O O . ARG A 1 122 ? -139.255 -4.985 6.396 1.00 0.73 122 ARG A O 1
ATOM 1657 N N . GLU A 1 123 ? -139.399 -6.915 7.543 1.00 0.79 123 GLU A N 1
ATOM 1658 C CA . GLU A 1 123 ? -138.282 -6.600 8.426 1.00 0.80 123 GLU A CA 1
ATOM 1659 C C . GLU A 1 123 ? -137.043 -6.221 7.621 1.00 0.72 123 GLU A C 1
ATOM 1660 O O . GLU A 1 123 ? -136.428 -5.181 7.861 1.00 0.69 123 GLU A O 1
ATOM 1672 N N . LYS A 1 124 ? -136.681 -7.071 6.666 1.00 0.74 124 LYS A N 1
ATOM 1673 C CA . LYS A 1 124 ? -135.515 -6.825 5.827 1.00 0.72 124 LYS A CA 1
ATOM 1674 C C . LYS A 1 124 ? -135.719 -5.587 4.961 1.00 0.62 124 LYS A C 1
ATOM 1675 O O . LYS A 1 124 ? -134.868 -4.698 4.924 1.00 0.57 124 LYS A O 1
ATOM 1694 N N . LEU A 1 125 ? -136.853 -5.531 4.270 1.00 0.61 125 LEU A N 1
ATOM 1695 C CA . LEU A 1 125 ? -137.163 -4.396 3.411 1.00 0.54 125 LEU A CA 1
ATOM 1696 C C . LEU A 1 125 ? -137.047 -3.093 4.192 1.00 0.49 125 LEU A C 1
ATOM 1697 O O . LEU A 1 125 ? -136.665 -2.057 3.645 1.00 0.46 125 LEU A O 1
ATOM 1713 N N . VAL A 1 126 ? -137.368 -3.155 5.480 1.00 0.51 126 VAL A N 1
ATOM 1714 C CA . VAL A 1 126 ? -137.288 -1.983 6.341 1.00 0.50 126 VAL A CA 1
ATOM 1715 C C . VAL A 1 126 ? -135.843 -1.520 6.474 1.00 0.47 126 VAL A C 1
ATOM 1716 O O . VAL A 1 126 ? -135.549 -0.328 6.377 1.00 0.44 126 VAL A O 1
ATOM 1729 N N . SER A 1 127 ? -134.942 -2.475 6.686 1.00 0.52 127 SER A N 1
ATOM 1730 C CA . SER A 1 127 ? -133.525 -2.166 6.819 1.00 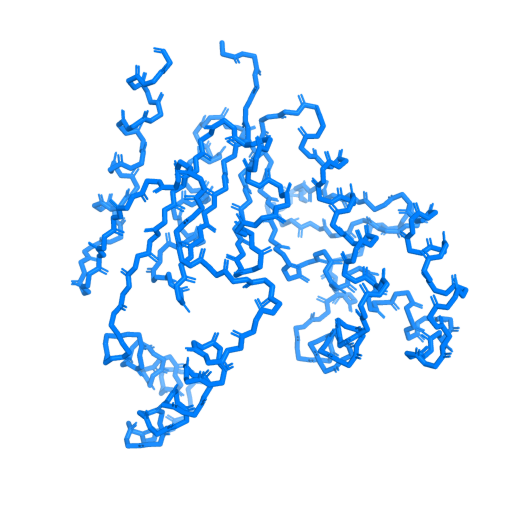0.53 127 SER A CA 1
ATOM 1731 C C . SER A 1 127 ? -133.041 -1.377 5.609 1.00 0.47 127 SER A C 1
ATOM 1732 O O . SER A 1 127 ? -132.211 -0.476 5.731 1.00 0.48 127 SER A O 1
ATOM 1740 N N . LEU A 1 128 ? -133.576 -1.717 4.439 1.00 0.44 128 LEU A N 1
ATOM 1741 C CA . LEU A 1 128 ? -133.209 -1.035 3.205 1.00 0.42 128 LEU A CA 1
ATOM 1742 C C . LEU A 1 128 ? -133.604 0.435 3.275 1.00 0.40 128 LEU A C 1
ATOM 1743 O O . LEU A 1 128 ? -132.825 1.316 2.909 1.00 0.41 128 LEU A O 1
ATOM 1759 N N . GLN A 1 129 ? -134.817 0.694 3.756 1.00 0.38 129 GLN A N 1
ATOM 1760 C CA . GLN A 1 129 ? -135.312 2.060 3.884 1.00 0.39 129 GLN A CA 1
ATOM 1761 C C . GLN A 1 129 ? -134.303 2.923 4.634 1.00 0.40 129 GLN A C 1
ATOM 1762 O O . GLN A 1 129 ? -134.042 4.066 4.254 1.00 0.45 129 GLN A O 1
ATOM 1776 N N . GLN A 1 130 ? -133.737 2.365 5.699 1.00 0.44 130 GLN A N 1
ATOM 1777 C CA . GLN A 1 130 ? -132.752 3.077 6.504 1.00 0.50 130 GLN A CA 1
ATOM 1778 C C . GLN A 1 130 ? -131.455 3.274 5.725 1.00 0.51 130 GLN A C 1
ATOM 1779 O O . GLN A 1 130 ? -130.761 4.275 5.900 1.00 0.59 130 GLN A O 1
ATOM 1793 N N . GLU A 1 131 ? -131.136 2.312 4.864 1.00 0.51 131 GLU A N 1
ATOM 1794 C CA . GLU A 1 131 ? -129.927 2.380 4.060 1.00 0.58 131 GLU A CA 1
ATOM 1795 C C . GLU A 1 131 ? -129.996 3.547 3.082 1.00 0.57 131 GLU A C 1
ATOM 1796 O O . GLU A 1 131 ? -128.980 4.162 2.758 1.00 0.68 131 GLU A O 1
ATOM 1808 N N . ILE A 1 132 ? -131.204 3.843 2.619 1.00 0.49 132 ILE A N 1
ATOM 1809 C CA . ILE A 1 132 ? -131.422 4.935 1.680 1.00 0.53 132 ILE A CA 1
ATOM 1810 C C . ILE A 1 132 ? -131.226 6.283 2.349 1.00 0.53 132 ILE A C 1
ATOM 1811 O O . ILE A 1 132 ? -130.545 7.161 1.820 1.00 0.62 132 ILE A O 1
ATOM 1827 N N . ALA A 1 133 ? -131.840 6.444 3.514 1.00 0.49 133 ALA A N 1
ATOM 1828 C CA . ALA A 1 133 ? -131.744 7.691 4.252 1.00 0.54 133 ALA A CA 1
ATOM 1829 C C . ALA A 1 133 ? -130.462 7.768 5.076 1.00 0.68 133 ALA A C 1
ATOM 1830 O O . ALA A 1 133 ? -130.194 8.784 5.717 1.00 0.81 133 ALA A O 1
ATOM 1837 N N . GLN A 1 134 ? -129.679 6.692 5.066 1.00 0.70 134 GLN A N 1
ATOM 1838 C CA . GLN A 1 134 ? -128.436 6.639 5.814 1.00 0.86 134 GLN A CA 1
ATOM 1839 C C . GLN A 1 134 ? -127.616 7.907 5.606 1.00 0.98 134 GLN A C 1
ATOM 1840 O O . GLN A 1 134 ? -127.169 8.532 6.568 1.00 1.17 134 GLN A O 1
ATOM 1854 N N . GLN A 1 135 ? -127.430 8.289 4.349 1.00 0.95 135 GLN A N 1
ATOM 1855 C CA . GLN A 1 135 ? -126.677 9.488 4.025 1.00 1.12 135 GLN A CA 1
ATOM 1856 C C . GLN A 1 135 ? -127.399 10.741 4.514 1.00 1.10 135 GLN A C 1
ATOM 1857 O O . GLN A 1 135 ? -126.779 11.780 4.741 1.00 1.29 135 GLN A O 1
ATOM 1871 N N . GLY A 1 136 ? -128.714 10.634 4.667 1.00 0.93 136 GLY A N 1
ATOM 1872 C CA . GLY A 1 136 ? -129.507 11.757 5.120 1.00 1.02 136 GLY A CA 1
ATOM 1873 C C . GLY A 1 136 ? -130.071 12.550 3.963 1.00 1.03 136 GLY A C 1
ATOM 1874 O O . GLY A 1 136 ? -129.651 12.373 2.819 1.00 1.85 136 GLY A O 1
ATOM 1878 N N . GLY A 1 137 ? -131.017 13.428 4.258 1.00 0.84 137 GLY A N 1
ATOM 1879 C CA . GLY A 1 137 ? -131.613 14.244 3.223 1.00 1.07 137 GLY A CA 1
ATOM 1880 C C . GLY A 1 137 ? -132.456 13.455 2.244 1.00 0.85 137 GLY A C 1
ATOM 1881 O O . GLY A 1 137 ? -132.127 13.374 1.060 1.00 0.85 137 GLY A O 1
ATOM 1885 N N . ILE A 1 138 ? -133.551 12.879 2.729 1.00 0.72 138 ILE A N 1
ATOM 1886 C CA . ILE A 1 138 ? -134.441 12.105 1.872 1.00 0.57 138 ILE A CA 1
ATOM 1887 C C . ILE A 1 138 ? -135.882 12.168 2.370 1.00 0.54 138 ILE A C 1
ATOM 1888 O O . ILE A 1 138 ? -136.145 12.030 3.564 1.00 0.66 138 ILE A O 1
ATOM 1904 N N . VAL A 1 139 ? -136.814 12.370 1.445 1.00 0.53 139 VAL A N 1
ATOM 1905 C CA . VAL A 1 139 ? -138.228 12.439 1.790 1.00 0.51 139 VAL A CA 1
ATOM 1906 C C . VAL A 1 139 ? -138.917 11.115 1.485 1.00 0.49 139 VAL A C 1
ATOM 1907 O O . VAL A 1 139 ? -138.948 10.668 0.340 1.00 0.53 139 VAL A O 1
ATOM 1920 N N . MET A 1 140 ? -139.459 10.484 2.520 1.00 0.50 140 MET A N 1
ATOM 1921 C CA . MET A 1 140 ? -140.136 9.204 2.358 1.00 0.49 140 MET A CA 1
ATOM 1922 C C . MET A 1 140 ? -141.599 9.295 2.778 1.00 0.47 140 MET A C 1
ATOM 1923 O O . MET A 1 140 ? -141.960 10.089 3.646 1.00 0.53 140 MET A O 1
ATOM 1937 N N . ASP A 1 141 ? -142.437 8.473 2.154 1.00 0.51 141 ASP A N 1
ATOM 1938 C CA . ASP A 1 141 ? -143.862 8.454 2.459 1.00 0.56 141 ASP A CA 1
ATOM 1939 C C . ASP A 1 141 ? -144.420 7.039 2.345 1.00 0.57 141 ASP A C 1
ATOM 1940 O O . ASP A 1 141 ? -144.153 6.332 1.372 1.00 0.60 141 ASP A O 1
ATOM 1949 N N . GLY A 1 142 ? -145.192 6.628 3.347 1.00 0.59 142 GLY A N 1
ATOM 1950 C CA . GLY A 1 142 ? -145.770 5.297 3.334 1.00 0.63 142 GLY A CA 1
ATOM 1951 C C . GLY A 1 142 ? -146.850 5.118 4.382 1.00 0.70 142 GLY A C 1
ATOM 1952 O O . GLY A 1 142 ? -147.214 6.066 5.078 1.00 0.77 142 GLY A O 1
ATOM 1956 N N . ARG A 1 143 ? -147.361 3.897 4.495 1.00 0.81 143 ARG A N 1
ATOM 1957 C CA . ARG A 1 143 ? -148.404 3.589 5.466 1.00 0.92 143 ARG A CA 1
ATOM 1958 C C . ARG A 1 143 ? -147.832 2.819 6.652 1.00 0.95 143 ARG A C 1
ATOM 1959 O O . ARG A 1 143 ? -148.325 2.932 7.775 1.00 1.05 143 ARG A O 1
ATOM 1980 N N . ASP A 1 144 ? -146.787 2.036 6.397 1.00 0.92 144 ASP A N 1
ATOM 1981 C CA . ASP A 1 144 ? -146.147 1.249 7.444 1.00 1.02 144 ASP A CA 1
ATOM 1982 C C . ASP A 1 144 ? -144.908 1.961 7.979 1.00 0.91 144 ASP A C 1
ATOM 1983 O O . ASP A 1 144 ? -143.906 1.325 8.305 1.00 1.37 144 ASP A O 1
ATOM 1992 N N . ILE A 1 145 ? -144.985 3.285 8.067 1.00 0.75 145 ILE A N 1
ATOM 1993 C CA . ILE A 1 145 ? -143.873 4.085 8.564 1.00 0.67 145 ILE A CA 1
ATOM 1994 C C . ILE A 1 145 ? -144.194 4.672 9.935 1.00 0.81 145 ILE A C 1
ATOM 1995 O O . ILE A 1 145 ? -144.045 5.873 10.159 1.00 1.26 145 ILE A O 1
ATOM 2011 N N . GLY A 1 146 ? -144.639 3.817 10.850 1.00 1.04 146 GLY A N 1
ATOM 2012 C CA . GLY A 1 146 ? -144.979 4.272 12.186 1.00 1.26 146 GLY A CA 1
ATOM 2013 C C . GLY A 1 146 ? -143.937 3.887 13.218 1.00 1.06 146 GLY A C 1
ATOM 2014 O O . GLY A 1 146 ? -143.611 4.679 14.103 1.00 1.89 146 GLY A O 1
ATOM 2018 N N . THR A 1 147 ? -143.415 2.670 13.109 1.00 0.93 147 THR A N 1
ATOM 2019 C CA . THR A 1 147 ? -142.406 2.188 14.045 1.00 0.83 147 THR A CA 1
ATOM 2020 C C . THR A 1 147 ? -141.288 1.453 13.315 1.00 0.83 147 THR A C 1
ATOM 2021 O O . THR A 1 147 ? -141.226 0.224 13.329 1.00 1.19 147 THR A O 1
ATOM 2032 N N . VAL A 1 148 ? -140.403 2.215 12.681 1.00 0.72 148 VAL A N 1
ATOM 2033 C CA . VAL A 1 148 ? -139.283 1.638 11.947 1.00 0.76 148 VAL A CA 1
ATOM 2034 C C . VAL A 1 148 ? -138.298 2.720 11.520 1.00 0.66 148 VAL A C 1
ATOM 2035 O O . VAL A 1 148 ? -137.259 2.911 12.153 1.00 0.74 148 VAL A O 1
ATOM 2048 N N . VAL A 1 149 ? -138.631 3.432 10.448 1.00 0.55 149 VAL A N 1
ATOM 2049 C CA . VAL A 1 149 ? -137.776 4.499 9.944 1.00 0.54 149 VAL A CA 1
ATOM 2050 C C . VAL A 1 149 ? -138.070 5.822 10.649 1.00 0.53 149 VAL A C 1
ATOM 2051 O O . VAL A 1 149 ? -137.194 6.676 10.775 1.00 0.63 149 VAL A O 1
ATOM 2064 N N . LEU A 1 150 ? -139.310 5.985 11.104 1.00 0.50 150 LEU A N 1
ATOM 2065 C CA . LEU A 1 150 ? -139.721 7.204 11.793 1.00 0.53 150 LEU A CA 1
ATOM 2066 C C . LEU A 1 150 ? -138.778 7.532 12.946 1.00 0.58 150 LEU A C 1
ATOM 2067 O O . LEU A 1 150 ? -138.240 8.636 13.025 1.00 0.62 150 LEU A O 1
ATOM 2083 N N . PRO A 1 151 ? -138.566 6.5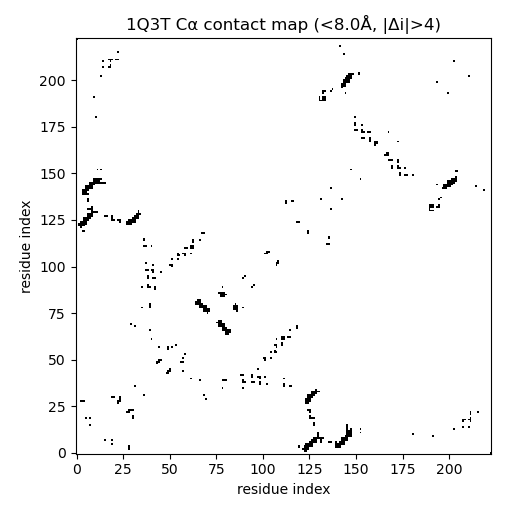74 13.860 1.00 0.63 151 PRO A N 1
ATOM 2084 C CA . PRO A 1 151 ? -137.685 6.763 15.014 1.00 0.72 151 PRO A CA 1
ATOM 2085 C C . PRO A 1 151 ? -136.363 7.426 14.637 1.00 0.70 151 PRO A C 1
ATOM 2086 O O . PRO A 1 151 ? -135.753 8.120 15.450 1.00 0.78 151 PRO A O 1
ATOM 2097 N N . GLN A 1 152 ? -135.924 7.206 13.402 1.00 0.64 152 GLN A N 1
ATOM 2098 C CA . GLN A 1 152 ? -134.673 7.782 12.922 1.00 0.68 152 GLN A CA 1
ATOM 2099 C C . GLN A 1 152 ? -134.925 8.814 11.826 1.00 0.62 152 GLN A C 1
ATOM 2100 O O . GLN A 1 152 ? -134.095 9.001 10.937 1.00 0.83 152 GLN A O 1
ATOM 2114 N N . ALA A 1 153 ? -136.072 9.482 11.895 1.00 0.62 153 ALA A N 1
ATOM 2115 C CA . ALA A 1 153 ? -136.426 10.494 10.908 1.00 0.57 153 ALA A CA 1
ATOM 2116 C C . ALA A 1 153 ? -136.563 11.867 11.558 1.00 0.56 153 ALA A C 1
ATOM 2117 O O . ALA A 1 153 ? -137.453 12.089 12.379 1.00 0.63 153 ALA A O 1
ATOM 2124 N N . GLU A 1 154 ? -135.675 12.784 11.186 1.00 0.61 154 GLU A N 1
ATOM 2125 C CA . GLU A 1 154 ? -135.697 14.135 11.734 1.00 0.66 154 GLU A CA 1
ATOM 2126 C C . GLU A 1 154 ? -137.105 14.719 11.685 1.00 0.60 154 GLU A C 1
ATOM 2127 O O . GLU A 1 154 ? -137.723 14.962 12.722 1.00 0.72 154 GLU A O 1
ATOM 2139 N N . LEU A 1 155 ? -137.608 14.940 10.475 1.00 0.52 155 LEU A N 1
ATOM 2140 C CA . LEU A 1 155 ? -138.945 15.492 10.292 1.00 0.49 155 LEU A CA 1
ATOM 2141 C C . LEU A 1 155 ? -139.955 14.383 10.019 1.00 0.45 155 LEU A C 1
ATOM 2142 O O . LEU A 1 155 ? -139.787 13.590 9.092 1.00 0.59 155 LEU A O 1
ATOM 2158 N N . LYS A 1 156 ? -141.004 14.331 10.833 1.00 0.42 156 LYS A N 1
ATOM 2159 C CA . LYS A 1 156 ? -142.041 13.317 10.681 1.00 0.41 156 LYS A CA 1
ATOM 2160 C C . LYS A 1 156 ? -143.430 13.945 10.775 1.00 0.39 156 LYS A C 1
ATOM 2161 O O . LYS A 1 156 ? -143.796 14.514 11.804 1.00 0.50 156 LYS A O 1
ATOM 2180 N N . ILE A 1 157 ? -144.196 13.842 9.693 1.00 0.37 157 ILE A N 1
ATOM 2181 C CA . ILE A 1 157 ? -145.542 14.404 9.648 1.00 0.39 157 ILE A CA 1
ATOM 2182 C C . ILE A 1 157 ? -146.598 13.310 9.528 1.00 0.36 157 ILE A C 1
ATOM 2183 O O . ILE A 1 157 ? -146.338 12.239 8.983 1.00 0.38 157 ILE A O 1
ATOM 2199 N N . PHE A 1 158 ? -147.791 13.586 10.044 1.00 0.39 158 PHE A N 1
ATOM 2200 C CA . PHE A 1 158 ? -148.886 12.624 9.993 1.00 0.40 158 PHE A CA 1
ATOM 2201 C C . PHE A 1 158 ? -150.141 13.254 9.396 1.00 0.41 158 PHE A C 1
ATOM 2202 O O . PHE A 1 158 ? -150.969 13.812 10.115 1.00 0.45 158 PHE A O 1
ATOM 2219 N N . LEU A 1 159 ? -150.276 13.160 8.076 1.00 0.42 159 LEU A N 1
ATOM 2220 C CA . LEU A 1 159 ? -151.433 13.720 7.385 1.00 0.47 159 LEU A CA 1
ATOM 2221 C C . LEU A 1 159 ? -152.654 12.822 7.560 1.00 0.51 159 LEU A C 1
ATOM 2222 O O . LEU A 1 159 ? -152.657 11.671 7.125 1.00 0.71 159 LEU A O 1
ATOM 2238 N N . VAL A 1 160 ? -153.688 13.356 8.202 1.00 0.50 160 VAL A N 1
ATOM 2239 C CA . VAL A 1 160 ? -154.913 12.602 8.437 1.00 0.58 160 VAL A CA 1
ATOM 2240 C C . VAL A 1 160 ? -156.047 13.094 7.545 1.00 0.57 160 VAL A C 1
ATOM 2241 O O . VAL A 1 160 ? -156.064 14.251 7.126 1.00 0.64 160 VAL A O 1
ATOM 2254 N N . ALA A 1 161 ? -156.995 12.207 7.262 1.00 0.61 161 ALA A N 1
ATOM 2255 C CA . ALA A 1 161 ? -158.137 12.547 6.422 1.00 0.70 161 ALA A CA 1
ATOM 2256 C C . ALA A 1 161 ? -159.344 11.679 6.762 1.00 0.74 161 ALA A C 1
ATOM 2257 O O . ALA A 1 161 ? -159.238 10.727 7.535 1.00 0.89 161 ALA A O 1
ATOM 2264 N N . SER A 1 162 ? -160.492 12.013 6.181 1.00 0.79 162 SER A N 1
ATOM 2265 C CA . SER A 1 162 ? -161.719 11.263 6.424 1.00 0.85 162 SER A CA 1
ATOM 2266 C C . SER A 1 162 ? -162.047 10.356 5.243 1.00 0.82 162 SER A C 1
ATOM 2267 O O . SER A 1 162 ? -161.874 10.742 4.086 1.00 0.82 162 SER A O 1
ATOM 2275 N N . VAL A 1 163 ? -162.517 9.149 5.543 1.00 0.86 163 VAL A N 1
ATOM 2276 C CA . VAL A 1 163 ? -162.867 8.181 4.506 1.00 0.88 163 VAL A CA 1
ATOM 2277 C C . VAL A 1 163 ? -163.698 8.824 3.401 1.00 0.91 163 VAL A C 1
ATOM 2278 O O . VAL A 1 163 ? -163.482 8.563 2.220 1.00 0.95 163 VAL A O 1
ATOM 2291 N N . ASP A 1 164 ? -164.652 9.661 3.791 1.00 0.96 164 ASP A N 1
ATOM 2292 C CA . ASP A 1 164 ? -165.516 10.335 2.829 1.00 1.04 164 ASP A CA 1
ATOM 2293 C C . ASP A 1 164 ? -164.700 11.179 1.854 1.00 1.01 164 ASP A C 1
ATOM 2294 O O . ASP A 1 164 ? -164.852 11.060 0.638 1.00 1.06 164 ASP A O 1
ATOM 2303 N N . GLU A 1 165 ? -163.840 12.036 2.394 1.00 0.96 165 GLU A N 1
ATOM 2304 C CA . GLU A 1 165 ? -163.007 12.905 1.574 1.00 0.96 165 GLU A CA 1
ATOM 2305 C C . GLU A 1 165 ? -162.216 12.105 0.542 1.00 0.94 165 GLU A C 1
ATOM 2306 O O . GLU A 1 165 ? -162.357 12.318 -0.662 1.00 1.03 165 GLU A O 1
ATOM 2318 N N . ARG A 1 166 ? -161.380 11.189 1.021 1.00 0.88 166 ARG A N 1
ATOM 2319 C CA . ARG A 1 166 ? -160.562 10.363 0.139 1.00 0.91 166 ARG A CA 1
ATOM 2320 C C . ARG A 1 166 ? -161.431 9.519 -0.790 1.00 0.95 166 ARG A C 1
ATOM 2321 O O . ARG A 1 166 ? -161.236 9.515 -2.005 1.00 1.01 166 ARG A O 1
ATOM 2342 N N . ALA A 1 167 ? -162.388 8.805 -0.209 1.00 0.97 167 ALA A N 1
ATOM 2343 C CA . ALA A 1 167 ? -163.285 7.955 -0.982 1.00 1.04 167 ALA A CA 1
ATOM 2344 C C . ALA A 1 167 ? -163.856 8.705 -2.181 1.00 1.10 167 ALA A C 1
ATOM 2345 O O . ALA A 1 167 ? -164.123 8.112 -3.226 1.00 1.17 167 ALA A O 1
ATOM 2352 N N . GLU A 1 168 ? -164.042 10.011 -2.022 1.00 1.12 168 GLU A N 1
ATOM 2353 C CA . GLU A 1 168 ? -164.582 10.842 -3.092 1.00 1.22 168 GLU A CA 1
ATOM 2354 C C . GLU A 1 168 ? -163.531 11.094 -4.168 1.00 1.25 168 GLU A C 1
ATOM 2355 O O . GLU A 1 168 ? -163.796 10.929 -5.359 1.00 1.34 168 GLU A O 1
ATOM 2367 N N . ARG A 1 169 ? -162.339 11.496 -3.741 1.00 1.23 169 ARG A N 1
ATOM 2368 C CA . ARG A 1 169 ? -161.249 11.772 -4.666 1.00 1.30 169 ARG A CA 1
ATOM 2369 C C . ARG A 1 169 ? -160.986 10.571 -5.568 1.00 1.31 169 ARG A C 1
ATOM 2370 O O . ARG A 1 169 ? -160.589 10.723 -6.723 1.00 1.41 169 ARG A O 1
ATOM 2391 N N . ARG A 1 170 ? -161.211 9.377 -5.030 1.00 1.21 170 ARG A N 1
ATOM 2392 C CA . ARG A 1 170 ? -160.999 8.147 -5.784 1.00 1.24 170 ARG A CA 1
ATOM 2393 C C . ARG A 1 170 ? -162.104 7.942 -6.815 1.00 1.30 170 ARG A C 1
ATOM 2394 O O . ARG A 1 170 ? -161.837 7.604 -7.968 1.00 1.39 170 ARG A O 1
ATOM 2415 N N . TYR A 1 171 ? -163.347 8.149 -6.392 1.00 1.28 171 TYR A N 1
ATOM 2416 C CA . TYR A 1 171 ? -164.494 7.988 -7.278 1.00 1.36 171 TYR A CA 1
ATOM 2417 C C . TYR A 1 171 ? -164.293 8.763 -8.576 1.00 1.51 171 TYR A C 1
ATOM 2418 O O . TYR A 1 171 ? -164.510 8.235 -9.667 1.00 1.58 171 TYR A O 1
ATOM 2436 N N . LYS A 1 172 ? -163.879 10.020 -8.451 1.00 1.58 172 LYS A N 1
ATOM 2437 C CA . LYS A 1 172 ? -163.651 10.868 -9.614 1.00 1.73 172 LYS A CA 1
ATOM 2438 C C . LYS A 1 172 ? -162.516 10.321 -10.475 1.00 1.79 172 LYS A C 1
ATOM 2439 O O . LYS A 1 172 ? -162.672 10.143 -11.681 1.00 1.89 172 LYS A O 1
ATOM 2458 N N . GLU A 1 173 ? -161.374 10.055 -9.848 1.00 1.73 173 GLU A N 1
ATOM 2459 C CA . GLU A 1 173 ? -160.218 9.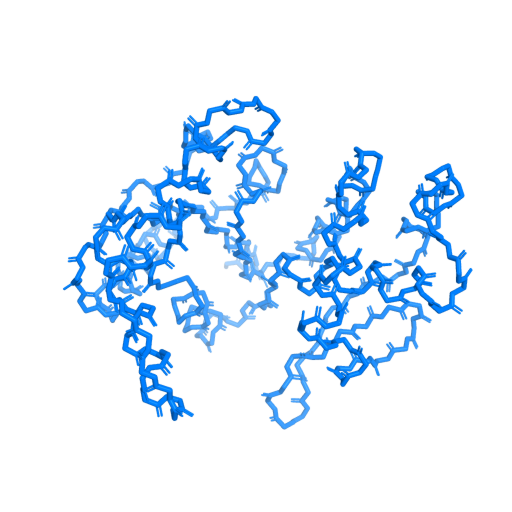527 -10.563 1.00 1.80 173 GLU A CA 1
ATOM 2460 C C . GLU A 1 173 ? -160.605 8.316 -11.404 1.00 1.85 173 GLU A C 1
ATOM 2461 O O . GLU A 1 173 ? -159.998 8.053 -12.440 1.00 2.02 173 GLU A O 1
ATOM 2473 N N . ASN A 1 174 ? -161.625 7.590 -10.960 1.00 1.74 174 ASN A N 1
ATOM 2474 C CA . ASN A 1 174 ? -162.098 6.419 -11.685 1.00 1.80 174 ASN A CA 1
ATOM 2475 C C . ASN A 1 174 ? -162.962 6.844 -12.864 1.00 1.93 174 ASN A C 1
ATOM 2476 O O . ASN A 1 174 ? -163.007 6.170 -13.891 1.00 2.09 174 ASN A O 1
ATOM 2487 N N . ILE A 1 175 ? -163.648 7.970 -12.706 1.00 1.89 175 ILE A N 1
ATOM 2488 C CA . ILE A 1 175 ? -164.510 8.491 -13.746 1.00 2.03 175 ILE A CA 1
ATOM 2489 C C . ILE A 1 175 ? -163.707 9.214 -14.824 1.00 2.14 175 ILE A C 1
ATOM 2490 O O . ILE A 1 175 ? -163.847 8.929 -16.013 1.00 2.29 175 ILE A O 1
ATOM 2506 N N . ALA A 1 176 ? -162.866 10.151 -14.398 1.00 2.10 176 ALA A N 1
ATOM 2507 C CA . ALA A 1 176 ? -162.041 10.918 -15.323 1.00 2.22 176 ALA A CA 1
ATOM 2508 C C . ALA A 1 176 ? -161.133 10.010 -16.148 1.00 2.26 176 ALA A C 1
ATOM 2509 O O . ALA A 1 176 ? -160.744 10.357 -17.264 1.00 2.38 176 ALA A O 1
ATOM 2516 N N . LYS A 1 177 ? -160.793 8.848 -15.596 1.00 2.19 177 LYS A N 1
ATOM 2517 C CA . LYS A 1 177 ? -159.923 7.900 -16.291 1.00 2.24 177 LYS A CA 1
ATOM 2518 C C . LYS A 1 177 ? -160.641 7.213 -17.456 1.00 2.30 177 LYS A C 1
ATOM 2519 O O . LYS A 1 177 ? -160.001 6.568 -18.287 1.00 2.40 177 LYS A O 1
ATOM 2538 N N . GLY A 1 178 ? -161.965 7.344 -17.517 1.00 2.28 178 GLY A N 1
ATOM 2539 C CA . GLY A 1 178 ? -162.720 6.717 -18.588 1.00 2.34 178 GLY A CA 1
ATOM 2540 C C . GLY A 1 178 ? -163.618 5.603 -18.085 1.00 2.28 178 GLY A C 1
ATOM 2541 O O . GLY A 1 178 ? -163.904 4.649 -18.809 1.00 2.34 178 GLY A O 1
ATOM 2545 N N . ILE A 1 179 ? -164.059 5.728 -16.839 1.00 2.24 179 ILE A N 1
ATOM 2546 C CA . ILE A 1 179 ? -164.927 4.735 -16.222 1.00 2.18 179 ILE A CA 1
ATOM 2547 C C . ILE A 1 179 ? -166.127 5.420 -15.567 1.00 2.14 179 ILE A C 1
ATOM 2548 O O . ILE A 1 179 ? -166.286 6.635 -15.676 1.00 2.32 179 ILE A O 1
ATOM 2564 N N . GLU A 1 180 ? -166.971 4.646 -14.893 1.00 2.07 180 GLU A N 1
ATOM 2565 C CA . GLU A 1 180 ? -168.141 5.200 -14.231 1.00 2.03 180 GLU A CA 1
ATOM 2566 C C . GLU A 1 180 ? -168.383 4.498 -12.899 1.00 1.95 180 GLU A C 1
ATOM 2567 O O . GLU A 1 180 ? -169.474 3.992 -12.635 1.00 1.96 180 GLU A O 1
ATOM 2579 N N . THR A 1 181 ? -167.353 4.470 -12.064 1.00 1.88 181 THR A N 1
ATOM 2580 C CA . THR A 1 181 ? -167.441 3.832 -10.756 1.00 1.81 181 THR A CA 1
ATOM 2581 C C . THR A 1 181 ? -168.420 4.574 -9.854 1.00 1.75 181 THR A C 1
ATOM 2582 O O . THR A 1 181 ? -168.413 5.803 -9.794 1.00 1.81 181 THR A O 1
ATOM 2593 N N . ASP A 1 182 ? -169.260 3.821 -9.151 1.00 1.71 182 ASP A N 1
ATOM 2594 C CA . ASP A 1 182 ? -170.243 4.411 -8.250 1.00 1.67 182 ASP A CA 1
ATOM 2595 C C . ASP A 1 182 ? -169.614 4.737 -6.899 1.00 1.57 182 ASP A C 1
ATOM 2596 O O . ASP A 1 182 ? -168.721 4.029 -6.433 1.00 1.56 182 ASP A O 1
ATOM 2605 N N . LEU A 1 183 ? -170.085 5.812 -6.275 1.00 1.53 183 LEU A N 1
ATOM 2606 C CA . LEU A 1 183 ? -169.568 6.231 -4.978 1.00 1.45 183 LEU A CA 1
ATOM 2607 C C . LEU A 1 183 ? -169.867 5.185 -3.908 1.00 1.44 183 LEU A C 1
ATOM 2608 O O . LEU A 1 183 ? -168.982 4.784 -3.153 1.00 1.38 183 LEU A O 1
ATOM 2624 N N . GLU A 1 184 ? -171.121 4.750 -3.849 1.00 1.51 184 GLU A N 1
ATOM 2625 C CA . GLU A 1 184 ? -171.539 3.753 -2.871 1.00 1.53 184 GLU A CA 1
ATOM 2626 C C . GLU A 1 184 ? -170.583 2.567 -2.847 1.00 1.49 184 GLU A C 1
ATOM 2627 O O . GLU A 1 184 ? -170.408 1.915 -1.817 1.00 1.49 184 GLU A O 1
ATOM 2639 N N . THR A 1 185 ? -169.967 2.296 -3.986 1.00 1.49 185 THR A N 1
ATOM 2640 C CA . THR A 1 185 ? -169.024 1.189 -4.105 1.00 1.51 185 THR A CA 1
ATOM 2641 C C . THR A 1 185 ? -167.728 1.497 -3.363 1.00 1.43 185 THR A C 1
ATOM 2642 O O . THR A 1 185 ? -167.250 0.688 -2.567 1.00 1.49 185 THR A O 1
ATOM 2653 N N . LEU A 1 186 ? -167.165 2.671 -3.628 1.00 1.32 186 LEU A N 1
ATOM 2654 C CA . LEU A 1 186 ? -165.925 3.086 -2.984 1.00 1.27 186 LEU A CA 1
ATOM 2655 C C . LEU A 1 186 ? -166.126 3.265 -1.483 1.00 1.21 186 LEU A C 1
ATOM 2656 O O . LEU A 1 186 ? -165.280 2.871 -0.681 1.00 1.18 186 LEU A O 1
ATOM 2672 N N . LYS A 1 187 ? -167.254 3.862 -1.110 1.00 1.23 187 LYS A N 1
ATOM 2673 C CA . LYS A 1 187 ? -167.568 4.093 0.295 1.00 1.22 187 LYS A CA 1
ATOM 2674 C C . LYS A 1 187 ? -167.490 2.793 1.089 1.00 1.25 187 LYS A C 1
ATOM 2675 O O . LYS A 1 187 ? -166.868 2.739 2.1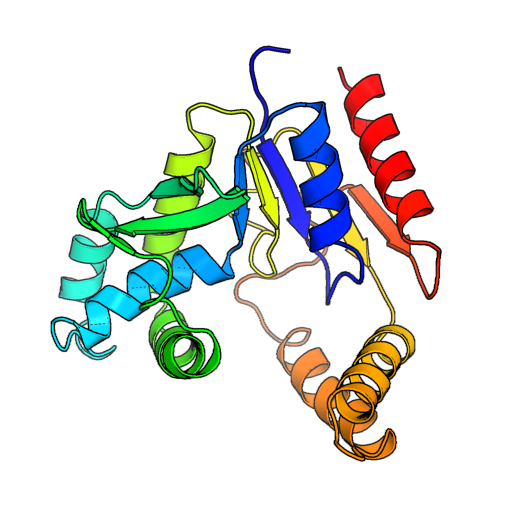49 1.00 1.23 187 LYS A O 1
ATOM 2694 N N . LYS A 1 188 ? -168.125 1.748 0.567 1.00 1.34 188 LYS A N 1
ATOM 2695 C CA . LYS A 1 188 ? -168.125 0.448 1.227 1.00 1.42 188 LYS A CA 1
ATOM 2696 C C . LYS A 1 188 ? -166.737 -0.182 1.183 1.00 1.38 188 LYS A C 1
ATOM 2697 O O . LYS A 1 188 ? -166.189 -0.573 2.214 1.00 1.39 188 LYS A O 1
ATOM 2716 N N . GLU A 1 189 ? -166.175 -0.278 -0.018 1.00 1.37 189 GLU A N 1
ATOM 2717 C CA . GLU A 1 189 ? -164.852 -0.859 -0.201 1.00 1.39 189 GLU A CA 1
ATOM 2718 C C . GLU A 1 189 ? -163.858 -0.275 0.799 1.00 1.30 189 GLU A C 1
ATOM 2719 O O . GLU A 1 189 ? -163.099 -1.006 1.434 1.00 1.32 189 GLU A O 1
ATOM 2731 N N . ILE A 1 190 ? -163.870 1.047 0.932 1.00 1.23 190 ILE A N 1
ATOM 2732 C CA . ILE A 1 190 ? -162.972 1.730 1.854 1.00 1.16 190 ILE A CA 1
ATOM 2733 C C . ILE A 1 190 ? -163.294 1.372 3.301 1.00 1.15 190 ILE A C 1
ATOM 2734 O O . ILE A 1 190 ? -162.403 1.304 4.147 1.00 1.16 190 ILE A O 1
ATOM 2750 N N . ALA A 1 191 ? -164.574 1.144 3.578 1.00 1.17 191 ALA A N 1
ATOM 2751 C CA . ALA A 1 191 ? -165.013 0.792 4.922 1.00 1.21 191 ALA A CA 1
ATOM 2752 C C . ALA A 1 191 ? -164.406 -0.533 5.371 1.00 1.27 191 ALA A C 1
ATOM 2753 O O . ALA A 1 191 ? -164.074 -0.710 6.543 1.00 1.30 191 ALA A O 1
ATOM 2760 N N . ALA A 1 192 ? -164.263 -1.462 4.431 1.00 1.33 192 ALA A N 1
ATOM 2761 C CA . ALA A 1 192 ? -163.695 -2.770 4.731 1.00 1.43 192 ALA A CA 1
ATOM 2762 C C . ALA A 1 192 ? -162.194 -2.673 4.978 1.00 1.39 192 ALA A C 1
ATOM 2763 O O . ALA A 1 192 ? -161.696 -3.113 6.014 1.00 1.45 192 ALA A O 1
ATOM 2770 N N . ARG A 1 193 ? -161.478 -2.093 4.020 1.00 1.33 193 ARG A N 1
ATOM 2771 C CA . ARG A 1 193 ? -160.033 -1.938 4.135 1.00 1.35 193 ARG A CA 1
ATOM 2772 C C . ARG A 1 193 ? -159.677 -1.037 5.314 1.00 1.27 193 ARG A C 1
ATOM 2773 O O . ARG A 1 193 ? -158.836 -1.386 6.143 1.00 1.34 193 ARG A O 1
ATOM 2794 N N . ASP A 1 194 ? -160.323 0.122 5.383 1.00 1.16 194 ASP A N 1
ATOM 2795 C CA . ASP A 1 194 ? -160.076 1.071 6.461 1.00 1.13 194 ASP A CA 1
ATOM 2796 C C . ASP A 1 194 ? -160.142 0.376 7.817 1.00 1.20 194 ASP A C 1
ATOM 2797 O O . ASP A 1 194 ? -159.303 0.609 8.688 1.00 1.23 194 ASP A O 1
ATOM 2806 N N . TYR A 1 195 ? -161.144 -0.482 7.988 1.00 1.28 195 TYR A N 1
ATOM 2807 C CA . TYR A 1 195 ? -161.319 -1.214 9.236 1.00 1.39 195 TYR A CA 1
ATOM 2808 C C . TYR A 1 195 ? -160.199 -2.232 9.429 1.00 1.44 195 TYR A C 1
ATOM 2809 O O . TYR A 1 195 ? -159.486 -2.203 10.433 1.00 1.52 195 TYR A O 1
ATOM 2827 N N . LYS A 1 196 ? -160.049 -3.129 8.460 1.00 1.45 196 LYS A N 1
ATOM 2828 C CA . LYS A 1 196 ? -159.014 -4.154 8.523 1.00 1.54 196 LYS A CA 1
ATOM 2829 C C . LYS A 1 196 ? -157.664 -3.537 8.875 1.00 1.55 196 LYS A C 1
ATOM 2830 O O . LYS A 1 196 ? -156.835 -4.166 9.532 1.00 1.69 196 LYS A O 1
ATOM 2849 N N . ASP A 1 197 ? -157.454 -2.301 8.434 1.00 1.45 197 ASP A N 1
ATOM 2850 C CA . ASP A 1 197 ? -156.207 -1.595 8.703 1.00 1.54 197 ASP A CA 1
ATOM 2851 C C . ASP A 1 197 ? -156.238 -0.949 10.084 1.00 1.55 197 ASP A C 1
ATOM 2852 O O . ASP A 1 197 ? -155.214 -0.862 10.762 1.00 1.63 197 ASP A O 1
ATOM 2861 N N . SER A 1 198 ? -157.419 -0.499 10.495 1.00 1.56 198 SER A N 1
ATOM 2862 C CA . SER A 1 198 ? -157.582 0.138 11.797 1.00 1.68 198 SER A CA 1
ATOM 2863 C C . SER A 1 198 ? -158.084 -0.855 12.847 1.00 1.71 198 SER A C 1
ATOM 2864 O O . SER A 1 198 ? -158.630 -0.455 13.876 1.00 1.85 198 SER A O 1
ATOM 2872 N N . HIS A 1 199 ? -157.898 -2.149 12.588 1.00 1.65 199 HIS A N 1
ATOM 2873 C CA . HIS A 1 199 ? -158.334 -3.183 13.519 1.00 1.74 199 HIS A CA 1
ATOM 2874 C C . HIS A 1 199 ? -157.312 -4.313 13.592 1.00 1.53 199 HIS A C 1
ATOM 2875 O O . HIS A 1 199 ? -157.666 -5.471 13.815 1.00 1.96 199 HIS A O 1
ATOM 2889 N N . ARG A 1 200 ? -156.042 -3.969 13.403 1.00 1.67 200 ARG A N 1
ATOM 2890 C CA . ARG A 1 200 ? -154.967 -4.954 13.447 1.00 1.74 200 ARG A CA 1
ATOM 2891 C C . ARG A 1 200 ? -153.974 -4.626 14.557 1.00 1.59 200 ARG A C 1
ATOM 2892 O O . ARG A 1 200 ? -154.253 -3.805 15.431 1.00 2.18 200 ARG A O 1
ATOM 2913 N N . GLU A 1 201 ? -152.813 -5.273 14.516 1.00 1.75 201 GLU A N 1
ATOM 2914 C CA . GLU A 1 201 ? -151.778 -5.048 15.518 1.00 2.10 201 GLU A CA 1
ATOM 2915 C C . GLU A 1 201 ? -150.467 -4.627 14.863 1.00 2.09 201 GLU A C 1
ATOM 2916 O O . GLU A 1 201 ? -149.951 -3.540 15.125 1.00 2.95 201 GLU A O 1
ATOM 2928 N N . THR A 1 202 ? -149.932 -5.494 14.009 1.00 1.75 202 THR A N 1
ATOM 2929 C CA . THR A 1 202 ? -148.680 -5.213 13.315 1.00 2.17 202 THR A CA 1
ATOM 2930 C C . THR A 1 202 ? -148.718 -3.838 12.656 1.00 1.96 202 THR A C 1
ATOM 2931 O O . THR A 1 202 ? -149.752 -3.413 12.140 1.00 2.65 202 THR A O 1
ATOM 2942 N N . SER A 1 203 ? -147.582 -3.147 12.676 1.00 1.60 203 SER A N 1
ATOM 2943 C CA . SER A 1 203 ? -147.481 -1.820 12.079 1.00 1.54 203 SER A CA 1
ATOM 2944 C C . SER A 1 203 ? -148.630 -0.927 12.537 1.00 1.42 203 SER A C 1
ATOM 2945 O O . SER A 1 203 ? -149.377 -0.390 11.718 1.00 1.82 203 SER A O 1
ATOM 2953 N N . PRO A 1 204 ? -148.784 -0.758 13.858 1.00 1.44 204 PRO A N 1
ATOM 2954 C CA . PRO A 1 204 ? -149.843 0.072 14.433 1.00 1.81 204 PRO A CA 1
ATOM 2955 C C . PRO A 1 204 ? -149.519 1.560 14.357 1.00 1.56 204 PRO A C 1
ATOM 2956 O O . PRO A 1 204 ? -148.529 2.019 14.927 1.00 2.09 204 PRO A O 1
ATOM 2967 N N . LEU A 1 205 ? -150.359 2.310 13.651 1.00 1.28 205 LEU A N 1
ATOM 2968 C CA . LEU A 1 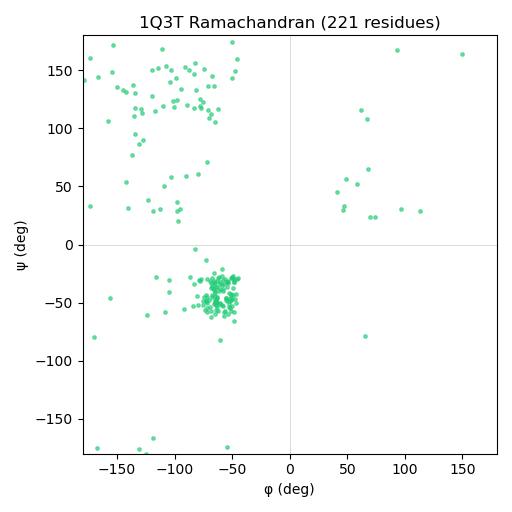205 ? -150.159 3.747 13.502 1.00 1.09 205 LEU A CA 1
ATOM 2969 C C . LEU A 1 205 ? -150.189 4.442 14.862 1.00 1.22 205 LEU A C 1
ATOM 2970 O O . LEU A 1 205 ? -149.141 4.716 15.448 1.00 1.96 205 LEU A O 1
ATOM 2986 N N . LYS A 1 206 ? -151.393 4.719 15.361 1.00 1.42 206 LYS A N 1
ATOM 2987 C CA . LYS A 1 206 ? -151.560 5.377 16.654 1.00 1.73 206 LYS A CA 1
ATOM 2988 C C . LYS A 1 206 ? -150.623 6.574 16.793 1.00 1.62 206 LYS A C 1
ATOM 2989 O O . LYS A 1 206 ? -150.204 6.918 17.898 1.00 1.80 206 LYS A O 1
ATOM 3008 N N . GLN A 1 207 ? -150.300 7.205 15.668 1.00 1.52 207 GLN A N 1
ATOM 3009 C CA . GLN A 1 207 ? -149.413 8.363 15.671 1.00 1.49 207 GLN A CA 1
ATOM 3010 C C . GLN A 1 207 ? -148.030 7.990 16.198 1.00 1.35 207 GLN A C 1
ATOM 3011 O O . GLN A 1 207 ? -147.879 7.613 17.360 1.00 1.75 207 GLN A O 1
ATOM 3025 N N . ALA A 1 208 ? -147.023 8.099 15.338 1.00 1.36 208 ALA A N 1
ATOM 3026 C CA . ALA A 1 208 ? -145.654 7.773 15.720 1.00 1.32 208 ALA A CA 1
ATOM 3027 C C . ALA A 1 208 ? -145.265 8.473 17.019 1.00 1.25 208 ALA A C 1
ATOM 3028 O O . ALA A 1 208 ? -146.025 9.280 17.553 1.00 1.36 208 ALA A O 1
ATOM 3035 N N . GLU A 1 209 ? -144.076 8.156 17.521 1.00 1.30 209 GLU A N 1
ATOM 3036 C CA . GLU A 1 209 ? -143.584 8.752 18.758 1.00 1.40 209 GLU A CA 1
ATOM 3037 C C . GLU A 1 209 ? -143.758 10.267 18.744 1.00 1.23 209 GLU A C 1
ATOM 3038 O O . GLU A 1 209 ? -144.415 10.834 19.616 1.00 1.41 209 GLU A O 1
ATOM 3050 N N . ASP A 1 210 ? -143.164 10.917 17.748 1.00 1.04 210 ASP A N 1
ATOM 3051 C CA . ASP A 1 210 ? -143.253 12.367 17.623 1.00 1.08 210 ASP A CA 1
ATOM 3052 C C . ASP A 1 210 ? -143.831 12.763 16.267 1.00 0.97 210 ASP A C 1
ATOM 3053 O O . ASP A 1 210 ? -143.404 13.746 15.662 1.00 1.09 210 ASP A O 1
ATOM 3062 N N . ALA A 1 211 ? -144.805 11.991 15.797 1.00 0.89 211 ALA A N 1
ATOM 3063 C CA . ALA A 1 211 ? -145.442 12.262 14.514 1.00 0.81 211 ALA A CA 1
ATOM 3064 C C . ALA A 1 211 ? -146.324 13.504 14.591 1.00 0.81 211 ALA A C 1
ATOM 3065 O O . ALA A 1 211 ? -147.317 13.527 15.317 1.00 1.23 211 ALA A O 1
ATOM 3072 N N . VAL A 1 212 ? -145.953 14.535 13.838 1.00 0.54 212 VAL A N 1
ATOM 3073 C CA . VAL A 1 212 ? -146.710 15.780 13.822 1.00 0.54 212 VAL A CA 1
ATOM 3074 C C . VAL A 1 212 ? -148.129 15.554 13.310 1.00 0.54 212 VAL A C 1
ATOM 3075 O O . VAL A 1 212 ? -148.330 15.173 12.158 1.00 0.66 212 VAL A O 1
ATOM 3088 N N . TYR A 1 213 ? -149.110 15.791 14.175 1.00 0.53 213 TYR A N 1
ATOM 3089 C CA . TYR A 1 213 ? -150.510 15.613 13.810 1.00 0.56 213 TYR A CA 1
ATOM 3090 C C . TYR A 1 213 ? -151.012 16.790 12.979 1.00 0.59 213 TYR A C 1
ATOM 3091 O O . TYR A 1 213 ? -150.902 17.945 13.391 1.00 0.74 213 TYR A O 1
ATOM 3109 N N . LEU A 1 214 ? -151.563 16.489 11.807 1.00 0.55 214 LEU A N 1
ATOM 3110 C CA . LEU A 1 214 ? -152.082 17.522 10.918 1.00 0.67 214 LEU A CA 1
ATOM 3111 C C . LEU A 1 214 ? -153.107 16.941 9.950 1.00 0.60 214 LEU A C 1
ATOM 3112 O O . LEU A 1 214 ? -152.752 16.238 9.003 1.00 0.62 214 LEU A O 1
ATOM 3128 N N . ASP A 1 215 ? -154.379 17.237 10.194 1.00 0.65 215 ASP A N 1
ATOM 3129 C CA . ASP A 1 215 ? -155.456 16.743 9.343 1.00 0.67 215 ASP A CA 1
ATOM 3130 C C . ASP A 1 215 ? -155.825 17.768 8.276 1.00 0.65 215 ASP A C 1
ATOM 3131 O O . ASP A 1 215 ? -155.978 18.955 8.567 1.00 0.74 215 ASP A O 1
ATOM 3140 N N . THR A 1 216 ? -155.968 17.302 7.040 1.00 0.62 216 THR A N 1
ATOM 3141 C CA . THR A 1 216 ? -156.320 18.176 5.927 1.00 0.64 216 THR A CA 1
ATOM 3142 C C . THR A 1 216 ? -157.473 17.588 5.119 1.00 0.72 216 THR A C 1
ATOM 3143 O O . THR A 1 216 ? -157.257 16.884 4.133 1.00 0.79 216 THR A O 1
ATOM 3154 N N . THR A 1 217 ? -158.697 17.879 5.547 1.00 0.78 217 THR A N 1
ATOM 3155 C CA . THR A 1 217 ? -159.886 17.377 4.866 1.00 0.91 217 THR A CA 1
ATOM 3156 C C . THR A 1 217 ? -160.337 18.337 3.769 1.00 0.99 217 THR A C 1
ATOM 3157 O O . THR A 1 217 ? -160.661 19.494 4.038 1.00 1.01 217 THR A O 1
ATOM 3168 N N . GLY A 1 218 ? -160.360 17.847 2.533 1.00 1.07 218 GLY A N 1
ATOM 3169 C CA . GLY A 1 218 ? -160.778 18.669 1.411 1.00 1.17 218 GLY A CA 1
ATOM 3170 C C . GLY A 1 218 ? -160.121 20.036 1.407 1.00 1.11 218 GLY A C 1
ATOM 3171 O O . GLY A 1 218 ? -160.721 21.019 0.973 1.00 1.21 218 GLY A O 1
ATOM 3175 N N . LEU A 1 219 ? -158.885 20.100 1.891 1.00 0.98 219 LEU A N 1
ATOM 3176 C CA . LEU A 1 219 ? -158.149 21.359 1.938 1.00 0.98 219 LEU A CA 1
ATOM 3177 C C . LEU A 1 219 ? -157.112 21.424 0.822 1.00 1.04 219 LEU A C 1
ATOM 3178 O O . LEU A 1 219 ? -156.580 20.400 0.395 1.00 1.36 219 LEU A O 1
ATOM 3194 N N . ASN A 1 220 ? -156.831 22.637 0.353 1.00 1.12 220 ASN A N 1
ATOM 3195 C CA . ASN A 1 220 ? -155.860 22.840 -0.715 1.00 1.18 220 ASN A CA 1
ATOM 3196 C C . ASN A 1 220 ? -154.574 22.068 -0.439 1.00 1.12 220 ASN A C 1
ATOM 3197 O O . ASN A 1 220 ? -154.197 21.861 0.714 1.00 1.14 220 ASN A O 1
ATOM 3208 N N . ILE A 1 221 ? -153.904 21.645 -1.507 1.00 1.11 221 ILE A N 1
ATOM 3209 C CA . ILE A 1 221 ? -152.659 20.896 -1.381 1.00 1.07 221 ILE A CA 1
ATOM 3210 C C . ILE A 1 221 ? -151.517 21.802 -0.935 1.00 1.03 221 ILE A C 1
ATOM 3211 O O . ILE A 1 221 ? -150.721 21.434 -0.070 1.00 1.01 221 ILE A O 1
ATOM 3227 N N . GLN A 1 222 ? -151.442 22.987 -1.530 1.00 1.04 222 GLN A N 1
ATOM 3228 C CA . GLN A 1 222 ? -150.396 23.946 -1.194 1.00 1.03 222 GLN A CA 1
ATOM 3229 C C . GLN A 1 222 ? -150.424 24.280 0.293 1.00 0.99 222 GLN A C 1
ATOM 3230 O O . GLN A 1 222 ? -149.383 24.518 0.906 1.00 0.96 222 GLN A O 1
ATOM 3244 N N . GLU A 1 223 ? -151.622 24.295 0.868 1.00 1.01 223 GLU A N 1
ATOM 3245 C CA . GLU A 1 223 ? -151.786 24.599 2.285 1.00 1.00 223 GLU A CA 1
ATOM 3246 C C . GLU A 1 223 ? -151.004 23.611 3.145 1.00 0.92 223 GLU A C 1
ATOM 3247 O O . GLU A 1 223 ? -150.474 23.971 4.196 1.00 0.91 223 GLU A O 1
ATOM 3259 N N . VAL A 1 224 ? -150.936 22.364 2.690 1.00 0.90 224 VAL A N 1
ATOM 3260 C CA . VAL A 1 224 ? -150.219 21.323 3.416 1.00 0.84 224 VAL A CA 1
ATOM 3261 C C . VAL A 1 224 ? -148.711 21.517 3.306 1.00 0.79 224 VAL A C 1
ATOM 3262 O O . VAL A 1 224 ? -147.996 21.482 4.307 1.00 0.76 224 VAL A O 1
ATOM 3275 N N . VAL A 1 225 ? -148.234 21.722 2.082 1.00 0.80 225 VAL A N 1
ATOM 3276 C CA . VAL A 1 225 ? -146.811 21.922 1.841 1.00 0.78 225 VAL A CA 1
ATOM 3277 C C . VAL A 1 225 ? -146.245 23.001 2.757 1.00 0.76 225 VAL A C 1
ATOM 3278 O O . VAL A 1 225 ? -145.163 22.845 3.323 1.00 0.75 225 VAL A O 1
ATOM 3291 N N . GLU A 1 226 ? -146.985 24.096 2.900 1.00 0.80 226 GLU A N 1
ATOM 3292 C CA . GLU A 1 226 ? -146.558 25.202 3.749 1.00 0.81 226 GLU A CA 1
ATOM 3293 C C . GLU A 1 226 ? -146.482 24.768 5.209 1.00 0.78 226 GLU A C 1
ATOM 3294 O O . GLU A 1 226 ? -145.498 25.038 5.897 1.00 0.78 226 GLU A O 1
ATOM 3306 N N . LYS A 1 227 ? -147.528 24.093 5.675 1.00 0.79 227 LYS A N 1
ATOM 3307 C CA . LYS A 1 227 ? -147.581 23.622 7.053 1.00 0.79 227 LYS A CA 1
ATOM 3308 C C . LYS A 1 227 ? -146.304 22.875 7.422 1.00 0.71 227 LYS A C 1
ATOM 3309 O O . LYS A 1 227 ? -145.654 23.190 8.420 1.00 0.71 227 LYS A O 1
ATOM 3328 N N . ILE A 1 228 ? -145.949 21.883 6.612 1.00 0.70 228 ILE A N 1
ATOM 3329 C CA . ILE A 1 228 ? -144.749 21.092 6.853 1.00 0.67 228 ILE A CA 1
ATOM 3330 C C . ILE A 1 228 ? -143.492 21.945 6.719 1.00 0.65 228 ILE A C 1
ATOM 3331 O O . ILE A 1 228 ? -142.624 21.930 7.591 1.00 0.66 228 ILE A O 1
ATOM 3347 N N . LYS A 1 229 ? -143.402 22.688 5.621 1.00 0.68 229 LYS A N 1
ATOM 3348 C CA . LYS A 1 229 ? -142.251 23.548 5.373 1.00 0.72 229 LYS A CA 1
ATOM 3349 C C . LYS A 1 229 ? -141.952 24.419 6.588 1.00 0.73 229 LYS A C 1
ATOM 3350 O O . LYS A 1 229 ? -140.805 24.527 7.020 1.00 0.80 229 LYS A O 1
ATOM 3369 N N . ALA A 1 230 ? -142.993 25.039 7.136 1.00 0.70 230 ALA A N 1
ATOM 3370 C CA . ALA A 1 230 ? -142.842 25.900 8.302 1.00 0.74 230 ALA A CA 1
ATOM 3371 C C . ALA A 1 230 ? -142.289 25.121 9.490 1.00 0.72 230 ALA A C 1
ATOM 3372 O O . ALA A 1 230 ? -141.471 25.633 10.254 1.00 0.80 230 ALA A O 1
ATOM 3379 N N . GLU A 1 231 ? -142.742 23.880 9.640 1.00 0.65 231 GLU A N 1
ATOM 3380 C CA . GLU A 1 231 ? -142.292 23.029 10.736 1.00 0.68 231 GLU A CA 1
ATOM 3381 C C . GLU A 1 231 ? -140.820 22.664 10.571 1.00 0.69 231 GLU A C 1
ATOM 3382 O O . GLU A 1 231 ? -140.085 22.553 11.552 1.00 0.81 231 GLU A O 1
ATOM 3394 N N . ALA A 1 232 ? -140.397 22.479 9.325 1.00 0.65 232 ALA A N 1
ATOM 3395 C CA . ALA A 1 232 ? -139.013 22.127 9.032 1.00 0.68 232 ALA A CA 1
ATOM 3396 C C . ALA A 1 232 ? -138.098 23.338 9.174 1.00 0.74 232 ALA A C 1
ATOM 3397 O O . ALA A 1 232 ? -137.083 23.283 9.869 1.00 0.81 232 ALA A O 1
ATOM 3404 N N . GLU A 1 233 ? -138.463 24.430 8.510 1.00 0.81 233 GLU A N 1
ATOM 3405 C CA . GLU A 1 233 ? -137.674 25.655 8.562 1.00 0.92 233 GLU A CA 1
ATOM 3406 C C . GLU A 1 233 ? -137.471 26.110 10.004 1.00 0.98 233 GLU A C 1
ATOM 3407 O O . GLU A 1 233 ? -136.361 26.460 10.404 1.00 1.09 233 GLU A O 1
ATOM 3419 N N . LYS A 1 234 ? -138.551 26.103 10.779 1.00 0.97 234 LYS A N 1
ATOM 3420 C CA . LYS A 1 234 ? -138.491 26.515 12.176 1.00 1.08 234 LYS A CA 1
ATOM 3421 C C . LYS A 1 234 ? -137.618 25.564 12.986 1.00 1.08 234 LYS A C 1
ATOM 3422 O O . LYS A 1 234 ? -136.748 25.996 13.743 1.00 1.27 234 LYS A O 1
ATOM 3441 N N . ARG A 1 235 ? -137.853 24.267 12.820 1.00 0.99 235 ARG A N 1
ATOM 3442 C CA . ARG A 1 235 ? -137.086 23.254 13.534 1.00 1.12 235 ARG A CA 1
ATOM 3443 C C . ARG A 1 235 ? -135.592 23.410 13.264 1.00 1.16 235 ARG A C 1
ATOM 3444 O O . ARG A 1 235 ? -134.761 23.078 14.109 1.00 1.34 235 ARG A O 1
ATOM 3465 N N . MET A 1 236 ? -135.259 23.919 12.082 1.00 1.10 236 MET A N 1
ATOM 3466 C CA . MET A 1 236 ? -133.865 24.119 11.702 1.00 1.23 236 MET A CA 1
ATOM 3467 C C . MET A 1 236 ? -133.322 25.417 12.292 1.00 1.49 236 MET A C 1
ATOM 3468 O O . MET A 1 236 ? -133.950 25.947 13.232 1.00 2.13 236 MET A O 1
#

Organism: Streptococcus pneumoniae serotype 4 (strain ATCC BAA-334 / TIGR4) (NCBI:txid170187)

Foldseek 3Di:
DQFFEAEEAELPFPFQCVLLVVVCVVVVFAEDELLLLLLLLLLVCVVVVVFLVNLPVSLVVSLVWLWEWDQDPVRAIFTDTNNDTHRPSSDRVVSVVSSVRNVVDPSNVVSSLVNVCVHCVSHRHYYYDHLPAPGCVVVGPHAAYEYEDQLQVLVVVQVVQVVVPHHDDSVVSSVVCVVVSCVLCPDDRSHPPPHPPHHYDYDRVHDNVVVSVVRVCVVVVSD

Radius of gyration: 17.67 Å; Cα contacts (8 Å, |Δi|>4): 331; chains: 1; bounding box: 45×46×37 Å

CATH classification: 3.40.50.300

B-factor: mean 1.48, std 0.82, range [0.36, 7.19]

Solvent-accessible surface area: 13697 Å² total; per-residue (Å²): 134,193,57,20,31,2,0,4,2,3,62,29,14,40,7,73,47,53,4,0,107,57,0,3,161,99,59,61,15,62,35,0,32,19,33,2,3,29,44,0,0,0,56,9,1,89,120,77,171,23,29,55,169,76,33,139,45,0,31,71,49,0,59,130,21,90,12,51,24,25,182,26,185,123,62,73,50,28,0,53,0,28,137,78,92,10,40,156,62,21,156,125,128,114,5,71,118,37,22,74,49,0,18,78,15,98,64,0,58,126,60,5,39,46,3,9,84,102,20,3,136,160,12,5,4,0,4,6,9,178,46,2,10,84,56,4,2,80,114,6,87,4,23,6,14,3,26,20,55,75,77,53,78,1,80,132,118,60,124,86,36,58,92,151,70,104,137,30,95,60,138,70,21,104,155,111,20,59,54,186,61,116,139,92,88,120,185,145,85,42,69,49,189,79,9,161,94,5,45,131,35,72,12,61,55,93,86,42,119,76,3,13,120,115,3,54,56,71,0,132,168,132,99

InterPro domains:
  IPR003136 Cytidylate kinase [MF_00238] (4-223)
  IPR003136 Cytidylate kinase [TIGR00017] (3-215)
  IPR011994 Cytidylate kinase domain [PF02224] (6-219)
  IPR011994 Cytidylate kinase domain [cd02020] (5-204)
  IPR027417 P-loop containing nucleoside triphosphate hydrolase [G3DSA:3.40.50.300] (1-223)
  IPR027417 P-loop containing nucleoside triphosphate hydrolase [SSF52540] (1-222)

Secondary structure (DSSP, 8-state):
----EEEEE-SS-SSHHHHHHHHHHHH-PEEEEHHHHHHHHHHHHHHTT--TT-HHHHHHHHHHS--EEEEETTTEEEEEETTEEESSSS-SHHHHHHHHHHHTSHHHHHHHHHHHHHHHTTS-EEEE-SS-SSSSGGG-SEEEEEE--HHHHHHHHHHHHHHTT----HHHHHHHHHHHHHHHTT-SSS--S--TT-EEEE-SS--HHHHHHHHHHHHHHH-